Protein AF-A0A1S6EWT8-F1 (afdb_monomer_lite)

pLDDT: mean 70.75, std 19.46, range [29.0, 93.31]

Structure (mmCIF, N/CA/C/O backbone):
data_AF-A0A1S6EWT8-F1
#
_entry.id   AF-A0A1S6EWT8-F1
#
loop_
_atom_site.group_PDB
_atom_site.id
_atom_site.type_symbol
_atom_site.label_atom_id
_atom_site.label_alt_id
_atom_site.label_comp_id
_atom_site.label_asym_id
_atom_site.label_entity_id
_atom_site.label_seq_id
_atom_site.pdbx_PDB_ins_code
_atom_site.Cartn_x
_atom_site.Cartn_y
_atom_site.Cartn_z
_atom_site.occupancy
_atom_site.B_iso_or_equiv
_atom_site.auth_seq_id
_atom_site.auth_comp_id
_atom_site.auth_asym_id
_atom_site.auth_atom_id
_atom_site.pdbx_PDB_model_num
ATOM 1 N N . MET A 1 1 ? -28.129 -15.057 19.786 1.00 42.00 1 MET A N 1
ATOM 2 C CA . MET A 1 1 ? -27.812 -14.527 18.446 1.00 42.00 1 MET A CA 1
ATOM 3 C C . MET A 1 1 ? -26.318 -14.657 18.297 1.00 42.00 1 MET A C 1
ATOM 5 O O . MET A 1 1 ? -25.601 -13.896 18.933 1.00 42.00 1 MET A O 1
ATOM 9 N N . ASP A 1 2 ? -25.871 -15.679 17.576 1.00 37.47 2 ASP A N 1
ATOM 10 C CA . ASP A 1 2 ? -24.449 -15.896 17.345 1.00 37.47 2 ASP A CA 1
ATOM 11 C C . ASP A 1 2 ? -23.908 -14.760 16.485 1.00 37.47 2 ASP A C 1
ATOM 13 O O . ASP A 1 2 ? -24.390 -14.498 15.380 1.00 37.47 2 ASP A O 1
ATOM 17 N N . THR A 1 3 ? -22.934 -14.043 17.031 1.00 43.16 3 THR A N 1
ATOM 18 C CA . THR A 1 3 ? -22.171 -13.022 16.330 1.00 43.16 3 THR A CA 1
ATOM 19 C C . THR A 1 3 ? -21.382 -13.729 15.234 1.00 43.16 3 THR A C 1
ATOM 21 O O . THR A 1 3 ? -20.285 -14.237 15.461 1.00 43.16 3 THR A O 1
ATOM 24 N N . ILE A 1 4 ? -21.936 -13.791 14.023 1.00 46.78 4 ILE A N 1
ATOM 25 C CA . ILE A 1 4 ? -21.121 -14.018 12.835 1.00 46.78 4 ILE A CA 1
ATOM 26 C C . ILE A 1 4 ? -20.182 -12.814 12.789 1.00 46.78 4 ILE A C 1
ATOM 28 O O . ILE A 1 4 ? -20.593 -11.717 12.413 1.00 46.78 4 ILE A O 1
ATOM 32 N N . TYR A 1 5 ? -18.941 -12.995 13.243 1.00 45.56 5 TYR A N 1
ATOM 33 C CA . TYR A 1 5 ? -17.864 -12.039 13.026 1.00 45.56 5 TYR A CA 1
ATOM 34 C C . TYR A 1 5 ? -17.639 -11.963 11.517 1.00 45.56 5 TYR A C 1
ATOM 36 O O . TYR A 1 5 ? -16.834 -12.696 10.945 1.00 45.56 5 TYR A O 1
ATOM 44 N N . GLN A 1 6 ? -18.421 -11.120 10.845 1.00 60.47 6 GLN A N 1
ATOM 45 C CA . GLN A 1 6 ? -18.225 -10.822 9.439 1.00 60.47 6 GLN A CA 1
ATOM 46 C C . GLN A 1 6 ? -16.946 -10.004 9.337 1.00 60.47 6 GLN A C 1
ATOM 48 O O . GLN A 1 6 ? -16.929 -8.786 9.507 1.00 60.47 6 GLN A O 1
ATOM 53 N N . HIS A 1 7 ? -15.845 -10.714 9.129 1.00 77.75 7 HIS A N 1
ATOM 54 C CA . HIS A 1 7 ? -14.573 -10.126 8.773 1.00 77.75 7 HIS A CA 1
ATOM 55 C C . HIS A 1 7 ? -14.762 -9.297 7.498 1.00 77.75 7 HIS A C 1
ATOM 57 O O . HIS A 1 7 ? -15.131 -9.818 6.443 1.00 77.75 7 HIS A O 1
ATOM 63 N N . SER A 1 8 ? -14.538 -7.998 7.638 1.00 88.62 8 SER A N 1
ATOM 64 C CA . SER A 1 8 ? -14.695 -6.995 6.594 1.00 88.62 8 SER A CA 1
ATOM 65 C C . SER A 1 8 ? -13.506 -6.045 6.540 1.00 88.62 8 SER A C 1
ATOM 67 O O . SER A 1 8 ? -12.916 -5.707 7.576 1.00 88.62 8 SER A O 1
ATOM 69 N N . ASP A 1 9 ? -13.179 -5.609 5.328 1.00 90.50 9 ASP A N 1
ATOM 70 C CA . ASP A 1 9 ? -11.980 -4.827 5.038 1.00 90.50 9 ASP A CA 1
ATOM 71 C C . ASP A 1 9 ? -12.331 -3.403 4.623 1.00 90.50 9 ASP A C 1
ATOM 73 O O . ASP A 1 9 ? -13.211 -3.188 3.793 1.00 90.50 9 ASP A O 1
ATOM 77 N N . LEU A 1 10 ? -11.606 -2.424 5.157 1.00 92.94 10 LEU A N 1
ATOM 78 C CA . LEU A 1 10 ? -11.519 -1.095 4.565 1.00 92.94 10 LEU A CA 1
ATOM 79 C C . LEU A 1 10 ? -10.180 -0.972 3.837 1.00 92.94 10 LEU A C 1
ATOM 81 O O . LEU A 1 10 ? -9.124 -0.929 4.474 1.00 92.94 10 LEU A O 1
ATOM 85 N N . ASP A 1 11 ? -10.241 -0.882 2.514 1.00 92.50 11 ASP A N 1
ATOM 86 C CA . ASP A 1 11 ? -9.067 -0.751 1.657 1.00 92.50 11 ASP A CA 1
ATOM 87 C C . ASP A 1 11 ? -8.832 0.725 1.368 1.00 92.50 11 ASP A C 1
ATOM 89 O O . ASP A 1 11 ? -9.618 1.372 0.674 1.00 92.50 11 ASP A O 1
ATOM 93 N N . ILE A 1 12 ? -7.750 1.274 1.916 1.00 93.31 12 ILE A N 1
ATOM 94 C CA . ILE A 1 12 ? -7.345 2.662 1.695 1.00 93.31 12 ILE A CA 1
ATOM 95 C C . ILE A 1 12 ? -6.058 2.701 0.890 1.00 93.31 12 ILE A C 1
ATOM 97 O O . ILE A 1 12 ? -5.148 1.894 1.088 1.00 93.31 12 ILE A O 1
ATOM 101 N N . GLY A 1 13 ? -5.960 3.670 -0.007 1.00 91.62 13 GLY A N 1
ATOM 102 C CA . GLY A 1 13 ? -4.732 3.846 -0.752 1.00 91.62 13 GLY A CA 1
ATOM 103 C C . GLY A 1 13 ? -4.866 4.684 -1.998 1.00 91.62 13 GLY A C 1
ATOM 104 O O . GLY A 1 13 ? -5.826 5.439 -2.174 1.00 91.62 13 GLY A O 1
ATOM 105 N N . ASP A 1 14 ? -3.882 4.528 -2.868 1.00 87.06 14 ASP A N 1
ATOM 106 C CA . ASP A 1 14 ? -3.819 5.232 -4.135 1.00 87.06 14 ASP A CA 1
ATOM 107 C C . ASP A 1 14 ? -4.454 4.451 -5.307 1.00 87.06 14 ASP A C 1
ATOM 109 O O . ASP A 1 14 ? -5.413 3.699 -5.133 1.00 87.06 14 ASP A O 1
ATOM 113 N N . SER A 1 15 ? -3.953 4.661 -6.529 1.00 83.81 15 SER A N 1
ATOM 114 C CA . SER A 1 15 ? -4.367 3.956 -7.746 1.00 83.81 15 SER A CA 1
ATOM 115 C C . SER A 1 15 ? -4.227 2.434 -7.660 1.00 83.81 15 SER A C 1
ATOM 117 O O . SER A 1 15 ? -4.996 1.736 -8.316 1.00 83.81 15 SER A O 1
ATOM 119 N N . ILE A 1 16 ? -3.275 1.924 -6.873 1.00 81.75 16 ILE A N 1
ATOM 120 C CA . ILE A 1 16 ? -3.039 0.485 -6.697 1.00 81.75 16 ILE A CA 1
ATOM 121 C C . ILE A 1 16 ? -4.144 -0.133 -5.828 1.00 81.75 16 ILE A C 1
ATOM 123 O O . ILE A 1 16 ? -4.699 -1.177 -6.173 1.00 81.75 16 ILE A O 1
ATOM 127 N N . ALA A 1 17 ? -4.519 0.533 -4.730 1.00 85.69 17 ALA A N 1
ATOM 128 C CA . ALA A 1 17 ? -5.676 0.144 -3.925 1.00 85.69 17 ALA A CA 1
ATOM 129 C C . ALA A 1 17 ? -6.989 0.312 -4.697 1.00 85.69 17 ALA A C 1
ATOM 131 O O . ALA A 1 17 ? -7.846 -0.558 -4.622 1.00 85.69 17 ALA A O 1
ATOM 132 N N . GLN A 1 18 ? -7.134 1.395 -5.467 1.00 84.94 18 GLN A N 1
ATOM 133 C CA . GLN A 1 18 ? -8.334 1.644 -6.265 1.00 84.94 18 GLN A CA 1
ATOM 134 C C . GLN A 1 18 ? -8.526 0.617 -7.390 1.00 84.94 18 GLN A C 1
ATOM 136 O O . GLN A 1 18 ? -9.659 0.400 -7.794 1.00 84.94 18 GLN A O 1
ATOM 141 N N . GLY A 1 19 ? -7.452 0.033 -7.932 1.00 77.12 19 GLY A N 1
ATOM 142 C CA . GLY A 1 19 ? -7.528 -0.737 -9.180 1.00 77.12 19 GLY A CA 1
ATOM 143 C C . GLY A 1 19 ? -7.798 0.163 -10.391 1.00 77.12 19 GLY A C 1
ATOM 144 O O . GLY A 1 19 ? -8.660 -0.123 -11.210 1.00 77.12 19 GLY A O 1
ATOM 145 N N . SER A 1 20 ? -7.133 1.319 -10.464 1.00 68.56 20 SER A N 1
ATOM 146 C CA . SER A 1 20 ? -7.275 2.250 -11.597 1.00 68.56 20 SER A CA 1
ATOM 147 C C . SER A 1 20 ? -6.598 1.712 -12.865 1.00 68.56 20 SER A C 1
ATOM 149 O O . SER A 1 20 ? -5.646 0.956 -12.764 1.00 68.56 20 SER A O 1
ATOM 151 N N . GLY A 1 21 ? -7.017 2.119 -14.064 1.00 67.38 21 GLY A N 1
ATOM 152 C CA . GLY A 1 21 ? -6.391 1.669 -15.316 1.00 67.38 21 GLY A CA 1
ATOM 153 C C . GLY A 1 21 ? -7.028 0.399 -15.884 1.00 67.38 21 GLY A C 1
ATOM 154 O O . GLY A 1 21 ? -8.209 0.421 -16.220 1.00 67.38 21 GLY A O 1
ATOM 155 N N . THR A 1 22 ? -6.243 -0.668 -16.052 1.00 57.47 22 THR A N 1
ATOM 156 C CA . THR A 1 22 ? -6.659 -1.913 -16.732 1.00 57.47 22 THR A CA 1
ATOM 157 C C . THR A 1 22 ? -7.229 -2.978 -15.797 1.00 57.47 22 THR A C 1
ATOM 159 O O . THR A 1 22 ? -7.725 -3.991 -16.282 1.00 57.47 22 THR A O 1
ATOM 162 N N . ASP A 1 23 ? -7.200 -2.768 -14.476 1.00 65.75 23 ASP A N 1
ATOM 163 C CA . ASP A 1 23 ? -7.739 -3.746 -13.531 1.00 65.75 23 ASP A CA 1
ATOM 164 C C . ASP A 1 23 ? -9.257 -3.899 -13.697 1.00 65.75 23 ASP A C 1
ATOM 166 O O . ASP A 1 23 ? -10.023 -2.934 -13.628 1.00 65.75 23 ASP A O 1
ATOM 170 N N . GLN A 1 24 ? -9.700 -5.135 -13.907 1.00 68.25 24 GLN A N 1
ATOM 171 C CA . GLN A 1 24 ? -11.107 -5.473 -14.087 1.00 68.25 24 GLN A CA 1
ATOM 172 C C . GLN A 1 24 ? -11.642 -6.189 -12.853 1.00 68.25 24 GLN A C 1
ATOM 174 O O . GLN A 1 24 ? -10.965 -7.027 -12.258 1.00 68.25 24 GLN A O 1
ATOM 179 N N . ARG A 1 25 ? -12.892 -5.896 -12.483 1.00 73.44 25 ARG A N 1
ATOM 180 C CA . ARG A 1 25 ? -13.570 -6.610 -11.393 1.00 73.44 25 ARG A CA 1
ATOM 181 C C . ARG A 1 25 ? -13.575 -8.108 -11.674 1.00 73.44 25 ARG A C 1
ATOM 183 O O . ARG A 1 25 ? -13.934 -8.524 -12.773 1.00 73.44 25 ARG A O 1
ATOM 190 N N . ASP A 1 26 ? -13.194 -8.903 -10.680 1.00 71.19 26 ASP A N 1
ATOM 191 C CA . ASP A 1 26 ? -13.369 -10.351 -10.759 1.00 71.19 26 ASP A CA 1
ATOM 192 C C . ASP A 1 26 ? -14.834 -10.763 -10.543 1.00 71.19 26 ASP A C 1
ATOM 194 O O . ASP A 1 26 ? -15.714 -9.932 -10.307 1.00 71.19 26 ASP A O 1
ATOM 198 N N . ILE A 1 27 ? -15.100 -12.069 -10.621 1.00 71.38 27 ILE A N 1
ATOM 199 C CA . ILE A 1 27 ? -16.441 -12.639 -10.432 1.00 71.38 27 ILE A CA 1
ATOM 200 C C . ILE A 1 27 ? -17.024 -12.364 -9.034 1.00 71.38 27 ILE A C 1
ATOM 202 O O . ILE A 1 27 ? -18.241 -12.341 -8.874 1.00 71.38 27 ILE A O 1
ATOM 206 N N . GLY A 1 28 ? -16.172 -12.114 -8.033 1.00 70.12 28 GLY A N 1
ATOM 207 C CA . GLY A 1 28 ? -16.574 -11.695 -6.688 1.00 70.12 28 GLY A CA 1
ATOM 208 C C . GLY A 1 28 ? -16.774 -10.182 -6.556 1.00 70.12 28 GLY A C 1
ATOM 209 O O . GLY A 1 28 ? -17.117 -9.691 -5.484 1.00 70.12 28 GLY A O 1
ATOM 210 N N . GLY A 1 29 ? -16.571 -9.422 -7.636 1.00 75.38 29 GLY A N 1
ATOM 211 C CA . GLY A 1 29 ? -16.656 -7.967 -7.645 1.00 75.38 29 GLY A CA 1
ATOM 212 C C . GLY A 1 29 ? -15.440 -7.270 -7.033 1.00 75.38 29 GLY A C 1
ATOM 213 O O . GLY A 1 29 ? -15.491 -6.049 -6.853 1.00 75.38 29 GLY A O 1
ATOM 214 N N . HIS A 1 30 ? -14.359 -7.996 -6.731 1.00 75.50 30 HIS A N 1
ATOM 215 C CA . HIS A 1 30 ? -13.137 -7.432 -6.165 1.00 75.50 30 HIS A CA 1
ATOM 216 C C . HIS A 1 30 ? -12.251 -6.843 -7.264 1.00 75.50 30 HIS A C 1
ATOM 218 O O . HIS A 1 30 ? -12.087 -7.403 -8.348 1.00 75.50 30 HIS A O 1
ATOM 224 N N . PHE A 1 31 ? -11.675 -5.685 -6.964 1.00 74.25 31 PHE A N 1
ATOM 225 C CA . PHE A 1 31 ? -10.746 -4.951 -7.815 1.00 74.25 31 PHE A CA 1
ATOM 226 C C . PHE A 1 31 ? -9.848 -4.097 -6.919 1.00 74.25 31 PHE A C 1
ATOM 228 O O . PHE A 1 31 ? -10.229 -3.734 -5.801 1.00 74.25 31 PHE A O 1
ATOM 235 N N . GLY A 1 32 ? -8.652 -3.803 -7.401 1.00 78.31 32 GLY A N 1
ATOM 236 C CA . GLY A 1 32 ? -7.563 -3.250 -6.624 1.00 78.31 32 GLY A CA 1
ATOM 237 C C . GLY A 1 32 ? -6.753 -4.328 -5.915 1.00 78.31 32 GLY A C 1
ATOM 238 O O . GLY A 1 32 ? -7.256 -5.366 -5.476 1.00 78.31 32 GLY A O 1
ATOM 239 N N . VAL A 1 33 ? -5.462 -4.056 -5.764 1.00 78.62 33 VAL A N 1
ATOM 240 C CA . VAL A 1 33 ? -4.500 -5.011 -5.206 1.00 78.62 33 VAL A CA 1
ATOM 241 C C . VAL A 1 33 ? -4.869 -5.436 -3.782 1.00 78.62 33 VAL A C 1
ATOM 243 O O . VAL A 1 33 ? -4.813 -6.621 -3.456 1.00 78.62 33 VAL A O 1
ATOM 246 N N . LEU A 1 34 ? -5.300 -4.494 -2.938 1.00 83.06 34 LEU A N 1
ATOM 247 C CA . LEU A 1 34 ? -5.648 -4.785 -1.544 1.00 83.06 34 LEU A CA 1
ATOM 248 C C . LEU A 1 34 ? -6.844 -5.737 -1.423 1.00 83.06 34 LEU A C 1
ATOM 250 O O . LEU A 1 34 ? -6.794 -6.672 -0.619 1.00 83.06 34 LEU A O 1
ATOM 254 N N . ALA A 1 35 ? -7.877 -5.555 -2.246 1.00 80.75 35 ALA A N 1
ATOM 255 C CA . ALA A 1 35 ? -9.046 -6.430 -2.261 1.00 80.75 35 ALA A CA 1
ATOM 256 C C . ALA A 1 35 ? -8.675 -7.855 -2.716 1.00 80.75 35 ALA A C 1
ATOM 258 O O . ALA A 1 35 ? -9.199 -8.844 -2.193 1.00 80.75 35 ALA A O 1
ATOM 259 N N . ARG A 1 36 ? -7.710 -7.970 -3.641 1.00 76.31 36 ARG A N 1
ATOM 260 C CA . ARG A 1 36 ? -7.212 -9.251 -4.168 1.00 76.31 36 ARG A CA 1
ATOM 261 C C . ARG A 1 36 ? -6.322 -10.017 -3.194 1.00 76.31 36 ARG A C 1
ATOM 263 O O . ARG A 1 36 ? -6.356 -11.246 -3.206 1.00 76.31 36 ARG A O 1
ATOM 270 N N . LEU A 1 37 ? -5.598 -9.337 -2.300 1.00 71.75 37 LEU A N 1
ATOM 271 C CA . LEU A 1 37 ? -4.791 -10.000 -1.260 1.00 71.75 37 LEU A CA 1
ATOM 272 C C . LEU A 1 37 ? -5.626 -10.941 -0.380 1.00 71.75 37 LEU A C 1
ATOM 274 O O . LEU A 1 37 ? -5.124 -11.944 0.113 1.00 71.75 37 LEU A O 1
ATOM 278 N N . THR A 1 38 ? -6.914 -10.648 -0.216 1.00 67.19 38 THR A N 1
ATOM 279 C CA . THR A 1 38 ? -7.850 -11.458 0.569 1.00 67.19 38 THR A CA 1
ATOM 280 C C . THR A 1 38 ? -8.671 -12.454 -0.249 1.00 67.19 38 THR A C 1
ATOM 282 O O . THR A 1 38 ? -9.483 -13.175 0.330 1.00 67.19 38 THR A O 1
ATOM 285 N N . ARG A 1 39 ? -8.457 -12.530 -1.571 1.00 64.81 39 ARG A N 1
ATOM 286 C CA . ARG A 1 39 ? -9.106 -13.476 -2.503 1.00 64.81 39 ARG A CA 1
ATOM 287 C C . ARG A 1 39 ? -10.632 -13.560 -2.367 1.00 64.81 39 ARG A C 1
ATOM 289 O O . ARG A 1 39 ? -11.203 -14.645 -2.407 1.00 64.81 39 ARG A O 1
ATOM 296 N N . GLY A 1 40 ? -11.280 -12.437 -2.080 1.00 63.50 40 GLY A N 1
ATOM 297 C CA . GLY A 1 40 ? -12.727 -12.393 -1.869 1.00 63.50 40 GLY A CA 1
ATOM 298 C C . GLY A 1 40 ? -13.274 -13.226 -0.710 1.00 63.50 40 GLY A C 1
ATOM 299 O O . GLY A 1 40 ? -14.478 -13.431 -0.607 1.00 63.50 40 GLY A O 1
ATOM 300 N N . ARG A 1 41 ? -12.415 -13.671 0.215 1.00 70.81 41 ARG A N 1
ATOM 301 C CA . ARG A 1 41 ? -12.846 -14.376 1.434 1.00 70.81 41 ARG A CA 1
ATOM 302 C C . ARG A 1 41 ? -13.602 -13.471 2.408 1.00 70.81 41 ARG A C 1
ATOM 304 O O . ARG A 1 41 ? -14.205 -13.964 3.355 1.00 70.81 41 ARG A O 1
ATOM 311 N N . PHE A 1 42 ? -13.533 -12.160 2.192 1.00 78.06 42 PHE A N 1
ATOM 312 C CA . PHE A 1 42 ? -14.067 -11.132 3.070 1.00 78.06 42 PHE A CA 1
ATOM 313 C C . PHE A 1 42 ? -14.744 -10.046 2.237 1.00 78.06 42 PHE A C 1
ATOM 315 O O . PHE A 1 42 ? -14.228 -9.651 1.187 1.00 78.06 42 PHE A O 1
ATOM 322 N N . GLY A 1 43 ? -15.892 -9.558 2.712 1.00 82.44 43 GLY A N 1
ATOM 323 C CA . GLY A 1 43 ? -16.521 -8.364 2.149 1.00 82.44 43 GLY A CA 1
ATOM 324 C C . GLY A 1 43 ? -15.650 -7.140 2.428 1.00 82.44 43 GLY A C 1
ATOM 325 O O . GLY A 1 43 ? -14.998 -7.067 3.466 1.00 82.44 43 GLY A O 1
ATOM 326 N N . GLY A 1 44 ? -15.608 -6.169 1.520 1.00 88.00 44 GLY A N 1
ATOM 327 C CA . GLY A 1 44 ? -14.731 -5.017 1.700 1.00 88.00 44 GLY A CA 1
ATOM 328 C C . GLY A 1 44 ? -15.237 -3.755 1.029 1.00 88.00 44 GLY A C 1
ATOM 329 O O . GLY A 1 44 ? -15.988 -3.799 0.055 1.00 88.00 44 GLY A O 1
ATOM 330 N N . ILE A 1 45 ? -14.806 -2.623 1.570 1.00 91.06 45 ILE A N 1
ATOM 331 C CA . ILE A 1 45 ? -15.045 -1.293 1.034 1.00 91.06 45 ILE A CA 1
ATOM 332 C C . ILE A 1 45 ? -13.733 -0.808 0.429 1.00 91.06 45 ILE A C 1
ATOM 334 O O . ILE A 1 45 ? -12.772 -0.537 1.150 1.00 91.06 45 ILE A O 1
ATOM 338 N N . ASN A 1 46 ? -13.707 -0.663 -0.894 1.00 90.31 46 ASN A N 1
ATOM 339 C CA . ASN A 1 46 ? -12.587 -0.034 -1.580 1.00 90.31 46 ASN A CA 1
ATOM 340 C C . ASN A 1 46 ? -12.744 1.492 -1.542 1.00 90.31 46 ASN A C 1
ATOM 342 O O . ASN A 1 46 ? -13.593 2.060 -2.229 1.00 90.31 46 ASN A O 1
ATOM 346 N N . ALA A 1 47 ? -11.926 2.143 -0.719 1.00 91.88 47 ALA A N 1
ATOM 347 C CA . ALA A 1 47 ? -11.825 3.593 -0.586 1.00 91.88 47 ALA A CA 1
ATOM 348 C C . ALA A 1 47 ? -10.506 4.137 -1.175 1.00 91.88 47 ALA A C 1
ATOM 350 O O . ALA A 1 47 ? -10.070 5.239 -0.825 1.00 91.88 47 ALA A O 1
ATOM 351 N N . GLY A 1 48 ? -9.859 3.369 -2.058 1.00 89.31 48 GLY A N 1
ATOM 352 C CA . GLY A 1 48 ? -8.682 3.794 -2.803 1.00 89.31 48 GLY A CA 1
ATOM 353 C C . GLY A 1 48 ? -9.000 4.917 -3.790 1.00 89.31 48 GLY A C 1
ATOM 354 O O . GLY A 1 48 ? -10.073 4.963 -4.397 1.00 89.31 48 GLY A O 1
ATOM 355 N N . ARG A 1 49 ? -8.051 5.835 -3.983 1.00 87.75 49 ARG A N 1
ATOM 356 C CA . ARG A 1 49 ? -8.201 6.962 -4.910 1.00 87.75 49 ARG A CA 1
ATOM 357 C C . ARG A 1 49 ? -6.909 7.225 -5.672 1.00 87.75 49 ARG A C 1
ATOM 359 O O . ARG A 1 49 ? -5.891 7.574 -5.078 1.00 87.75 49 ARG A O 1
ATOM 366 N N . SER A 1 50 ? -6.983 7.156 -6.999 1.00 84.56 50 SER A N 1
ATOM 367 C CA . SER A 1 50 ? -5.870 7.436 -7.910 1.00 84.56 50 SER A CA 1
ATOM 368 C C . SER A 1 50 ? -5.119 8.712 -7.565 1.00 84.56 50 SER A C 1
ATOM 370 O O . SER A 1 50 ? -5.723 9.730 -7.228 1.00 84.56 50 SER A O 1
ATOM 372 N N . SER A 1 51 ? -3.794 8.634 -7.688 1.00 84.06 51 SER A N 1
ATOM 373 C CA . SER A 1 51 ? -2.857 9.746 -7.487 1.00 84.06 51 SER A CA 1
ATOM 374 C C . SER A 1 51 ? -2.828 10.342 -6.076 1.00 84.06 51 SER A C 1
ATOM 376 O O . SER A 1 51 ? -2.172 11.358 -5.869 1.00 84.06 51 SER A O 1
ATOM 378 N N . THR A 1 52 ? -3.507 9.731 -5.099 1.00 88.19 52 THR A N 1
ATOM 379 C CA . THR A 1 52 ? -3.517 10.238 -3.721 1.00 88.19 52 THR A CA 1
ATOM 380 C C . THR A 1 52 ? -2.153 10.029 -3.063 1.00 88.19 52 THR A C 1
ATOM 382 O O . THR A 1 52 ? -1.609 8.925 -3.091 1.00 88.19 52 THR A O 1
ATOM 385 N N . LEU A 1 53 ? -1.625 11.096 -2.463 1.00 91.81 53 LEU A N 1
ATOM 386 C CA . LEU A 1 53 ? -0.465 11.073 -1.564 1.00 91.81 53 LEU A CA 1
ATOM 387 C C . LEU A 1 53 ? -0.899 10.742 -0.129 1.00 91.81 53 LEU A C 1
ATOM 389 O O . LEU A 1 53 ? -2.021 11.076 0.267 1.00 91.81 53 LEU A O 1
ATOM 393 N N . ALA A 1 54 ? -0.004 10.191 0.691 1.00 91.50 54 ALA A N 1
ATOM 394 C CA . ALA A 1 54 ? -0.276 9.964 2.112 1.00 91.50 54 ALA A CA 1
ATOM 395 C C . ALA A 1 54 ? -0.662 11.276 2.831 1.00 91.50 54 ALA A C 1
ATOM 397 O O . ALA A 1 54 ? -1.652 11.322 3.564 1.00 91.50 54 ALA A O 1
ATOM 398 N N . THR A 1 55 ? 0.044 12.371 2.527 1.00 89.44 55 THR A N 1
ATOM 399 C CA . THR A 1 55 ? -0.247 13.728 3.039 1.00 89.44 55 THR A CA 1
ATOM 400 C C . THR A 1 55 ? -1.630 14.247 2.628 1.00 89.44 55 THR A C 1
ATOM 402 O O . THR A 1 55 ? -2.330 14.907 3.396 1.00 89.44 55 THR A O 1
ATOM 405 N N . GLN A 1 56 ? -2.063 13.952 1.401 1.00 89.50 56 GLN A N 1
ATOM 406 C CA . GLN A 1 56 ? -3.375 14.369 0.904 1.00 89.50 56 GLN A CA 1
ATOM 407 C C . GLN A 1 56 ? -4.499 13.565 1.556 1.00 89.50 56 GLN A C 1
ATOM 409 O O . GLN A 1 56 ? -5.578 14.103 1.818 1.00 89.50 56 GLN A O 1
ATOM 414 N N . PHE A 1 57 ? -4.260 12.282 1.837 1.00 89.44 57 PHE A N 1
ATOM 415 C CA . PHE A 1 57 ? -5.213 11.459 2.567 1.00 89.44 57 PHE A CA 1
ATOM 416 C C . PHE A 1 57 ? -5.423 11.983 3.992 1.00 89.44 57 PHE A C 1
ATOM 418 O O . PHE A 1 57 ? -6.573 12.155 4.409 1.00 89.44 57 PHE A O 1
ATOM 425 N N . THR A 1 58 ? -4.338 12.301 4.709 1.00 81.88 58 THR A N 1
ATOM 426 C CA . THR A 1 58 ? -4.409 12.823 6.083 1.00 81.88 58 THR A CA 1
ATOM 427 C C . THR A 1 58 ? -5.076 14.201 6.158 1.00 81.88 58 THR A C 1
ATOM 429 O O . THR A 1 58 ? -5.791 14.462 7.129 1.00 81.88 58 THR A O 1
ATOM 432 N N . ALA A 1 59 ? -4.922 15.047 5.131 1.00 77.75 59 ALA A N 1
ATOM 433 C CA . ALA A 1 59 ? -5.479 16.403 5.097 1.00 77.75 59 ALA A CA 1
ATOM 434 C C . ALA A 1 59 ? -6.915 16.513 4.536 1.00 77.75 59 ALA A C 1
ATOM 436 O O . ALA A 1 59 ? -7.751 17.180 5.142 1.00 77.75 59 ALA A O 1
ATOM 437 N N . ALA A 1 60 ? -7.221 15.895 3.386 1.00 66.81 60 ALA A N 1
ATOM 438 C CA . ALA A 1 60 ? -8.417 16.227 2.592 1.00 66.81 60 ALA A CA 1
ATOM 439 C C . ALA A 1 60 ? -9.479 15.114 2.516 1.00 66.81 60 ALA A C 1
ATOM 441 O O . ALA A 1 60 ? -10.675 15.400 2.502 1.00 66.81 60 ALA A O 1
ATOM 442 N N . ASN A 1 61 ? -9.076 13.840 2.479 1.00 62.88 61 ASN A N 1
ATOM 443 C CA . ASN A 1 61 ? -10.010 12.715 2.281 1.00 62.88 61 ASN A CA 1
ATOM 444 C C . ASN A 1 61 ? -10.471 12.058 3.599 1.00 62.88 61 ASN A C 1
ATOM 446 O O . ASN A 1 61 ? -11.321 11.166 3.599 1.00 62.88 61 ASN A O 1
ATOM 450 N N . ARG A 1 62 ? -9.946 12.537 4.732 1.00 69.50 62 ARG A N 1
ATOM 451 C CA . ARG A 1 62 ? -10.091 11.948 6.066 1.00 69.50 62 ARG A CA 1
ATOM 452 C C . ARG A 1 62 ? -11.540 11.697 6.529 1.00 69.50 62 ARG A C 1
ATOM 454 O O . ARG A 1 62 ? -11.810 10.582 6.971 1.00 69.50 62 ARG A O 1
ATOM 461 N N . PRO A 1 63 ? -12.492 12.653 6.466 1.00 75.75 63 PRO A N 1
ATOM 462 C CA . PRO A 1 63 ? -13.775 12.483 7.158 1.00 75.75 63 PRO A CA 1
ATOM 463 C C . PRO A 1 63 ? -14.645 11.367 6.570 1.00 75.75 63 PRO A C 1
ATOM 465 O O . PRO A 1 63 ? -15.268 10.614 7.312 1.00 75.75 63 PRO A O 1
ATOM 468 N N . ARG A 1 64 ? -14.661 11.233 5.237 1.00 79.31 64 ARG A N 1
ATOM 469 C CA . ARG A 1 64 ? -15.485 10.229 4.547 1.00 79.31 64 ARG A CA 1
ATOM 470 C C . ARG A 1 64 ? -14.933 8.822 4.747 1.00 79.31 64 ARG A C 1
ATOM 472 O O . ARG A 1 64 ? -15.695 7.917 5.058 1.00 79.31 64 ARG A O 1
ATOM 479 N N . THR A 1 65 ? -13.618 8.645 4.634 1.00 82.38 65 THR A N 1
ATOM 480 C CA . THR A 1 65 ? -12.995 7.327 4.806 1.00 82.38 65 THR A CA 1
ATOM 481 C C . THR A 1 65 ? -13.046 6.849 6.257 1.00 82.38 65 THR A C 1
ATOM 483 O O . THR A 1 65 ? -13.291 5.672 6.496 1.00 82.38 65 THR A O 1
ATOM 486 N N . ILE A 1 66 ? -12.910 7.751 7.237 1.00 84.06 66 ILE A N 1
ATOM 487 C CA . ILE A 1 66 ? -13.109 7.397 8.652 1.00 84.06 66 ILE A CA 1
ATOM 488 C C . ILE A 1 66 ? -14.562 6.997 8.923 1.00 84.06 66 ILE A C 1
ATOM 490 O O . ILE A 1 66 ? -14.795 6.029 9.639 1.00 84.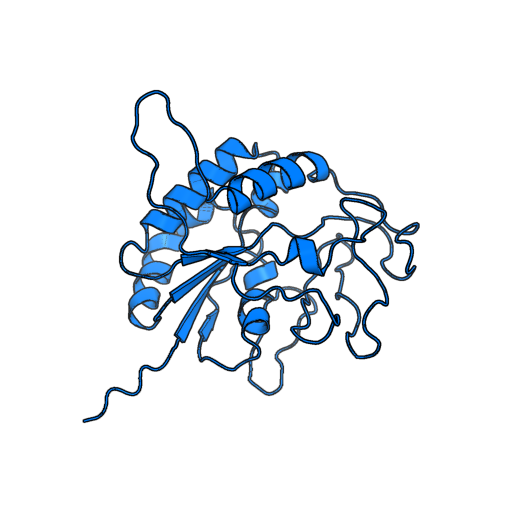06 66 ILE A O 1
ATOM 494 N N . ALA A 1 67 ? -15.544 7.678 8.322 1.00 87.38 67 ALA A N 1
ATOM 495 C CA . ALA A 1 67 ? -16.948 7.304 8.485 1.00 87.38 67 ALA A CA 1
ATOM 496 C C . ALA A 1 67 ? -17.255 5.890 7.955 1.00 87.38 67 ALA A C 1
ATOM 498 O O . ALA A 1 67 ? -18.155 5.235 8.469 1.00 87.38 67 ALA A O 1
ATOM 499 N N . LEU A 1 68 ? -16.503 5.395 6.966 1.00 90.75 68 LEU A N 1
ATOM 500 C CA . LEU A 1 68 ? -16.646 4.028 6.451 1.00 90.75 68 LEU A CA 1
ATOM 501 C C . LEU A 1 68 ? -16.030 2.973 7.379 1.00 90.75 68 LEU A C 1
ATOM 503 O O . LEU A 1 68 ? -16.441 1.816 7.336 1.00 90.75 68 LEU A O 1
ATOM 507 N N . ALA A 1 69 ? -15.091 3.359 8.247 1.00 90.56 69 ALA A N 1
ATOM 508 C CA . ALA A 1 69 ? -14.398 2.434 9.141 1.00 90.56 69 ALA A CA 1
ATOM 509 C C . ALA A 1 69 ? -15.336 1.731 10.134 1.00 90.56 69 ALA A C 1
ATOM 511 O O . ALA A 1 69 ? -15.025 0.634 10.577 1.00 90.56 69 ALA A O 1
ATOM 512 N N . GLN A 1 70 ? -16.502 2.314 10.436 1.00 90.56 70 GLN A N 1
ATOM 513 C CA . GLN A 1 70 ? -17.517 1.679 11.287 1.00 90.56 70 GLN A CA 1
ATOM 514 C C . GLN A 1 70 ? -18.100 0.385 10.688 1.00 90.56 70 GLN A C 1
ATOM 516 O O . GLN A 1 70 ? -18.669 -0.421 11.416 1.00 90.56 70 GLN A O 1
ATOM 521 N N . TYR A 1 71 ? -17.971 0.193 9.371 1.00 91.19 71 TYR A N 1
ATOM 522 C CA . TYR A 1 71 ? -18.446 -0.994 8.654 1.00 91.19 71 TYR A CA 1
ATOM 523 C C . TYR A 1 71 ? -17.336 -2.020 8.401 1.00 91.19 71 TYR A C 1
ATOM 525 O O . TYR A 1 71 ? -17.577 -3.020 7.729 1.00 91.19 71 TYR A O 1
ATOM 533 N N . ALA A 1 72 ? -16.124 -1.762 8.898 1.00 91.50 72 ALA A N 1
ATOM 534 C CA . ALA A 1 72 ? -14.959 -2.601 8.682 1.00 91.50 72 ALA A CA 1
ATOM 535 C C . ALA A 1 72 ? -14.438 -3.180 10.000 1.00 91.50 72 ALA A C 1
ATOM 537 O O . ALA A 1 72 ? -14.455 -2.534 11.045 1.00 91.50 72 ALA A O 1
ATOM 538 N N . SER A 1 73 ? -13.917 -4.400 9.928 1.00 91.31 73 SER A N 1
ATOM 539 C CA . SER A 1 73 ? -13.242 -5.071 11.044 1.00 91.31 73 SER A CA 1
ATOM 540 C C . SER A 1 73 ? -11.728 -4.850 11.053 1.00 91.31 73 SER A C 1
ATOM 542 O O . SER A 1 73 ? -11.083 -5.080 12.071 1.00 91.31 73 SER A O 1
ATOM 544 N N . ARG A 1 74 ? -11.151 -4.412 9.925 1.00 88.94 74 ARG A N 1
ATOM 545 C CA . ARG A 1 74 ? -9.727 -4.087 9.767 1.00 88.94 74 ARG A CA 1
ATOM 546 C C . ARG A 1 74 ? -9.495 -3.119 8.610 1.00 88.94 74 ARG A C 1
ATOM 548 O O . ARG A 1 74 ? -10.335 -2.979 7.724 1.00 88.94 74 ARG A O 1
ATOM 555 N N . VAL A 1 75 ? -8.324 -2.493 8.604 1.00 91.31 75 VAL A N 1
ATOM 556 C CA . VAL A 1 75 ? -7.871 -1.571 7.558 1.00 91.31 75 VAL A CA 1
ATOM 557 C C . VAL A 1 75 ? -6.664 -2.163 6.842 1.00 91.31 75 VAL A C 1
ATOM 559 O O . VAL A 1 75 ? -5.697 -2.570 7.487 1.00 91.31 75 VAL A O 1
ATOM 562 N N . LYS A 1 76 ? -6.695 -2.178 5.510 1.00 91.06 76 LYS A N 1
ATOM 563 C CA . LYS A 1 76 ? -5.527 -2.459 4.669 1.00 91.06 76 LYS A CA 1
ATOM 564 C C . LYS A 1 76 ? -5.135 -1.165 3.962 1.00 91.06 76 LYS A C 1
ATOM 566 O O . LYS A 1 76 ? -5.987 -0.472 3.415 1.00 91.06 76 LYS A O 1
ATOM 571 N N . SER A 1 77 ? -3.853 -0.829 4.003 1.00 92.19 77 SER A N 1
ATOM 572 C CA . SER A 1 77 ? -3.328 0.453 3.543 1.00 92.19 77 SER A CA 1
ATOM 573 C C . SER A 1 77 ? -2.260 0.268 2.478 1.00 92.19 77 SER A C 1
ATOM 575 O O . SER A 1 77 ? -1.316 -0.504 2.654 1.00 92.19 77 SER A O 1
ATOM 577 N N . ASN A 1 78 ? -2.379 1.020 1.389 1.00 90.56 78 ASN A N 1
ATOM 578 C CA . ASN A 1 78 ? -1.370 1.140 0.347 1.00 90.56 78 ASN A CA 1
ATOM 579 C C . ASN A 1 78 ? -1.152 2.624 0.013 1.00 90.56 78 ASN A C 1
ATOM 581 O O . ASN A 1 78 ? -1.949 3.252 -0.668 1.00 90.56 78 ASN A O 1
ATOM 585 N N . PHE A 1 79 ? -0.042 3.174 0.485 1.00 90.88 79 PHE A N 1
ATOM 586 C CA . PHE A 1 79 ? 0.401 4.531 0.184 1.00 90.88 79 PHE A CA 1
ATOM 587 C C . PHE A 1 79 ? 1.925 4.529 0.074 1.00 90.88 79 PHE A C 1
ATOM 589 O O . PHE A 1 79 ? 2.583 3.591 0.531 1.00 90.88 79 PHE A O 1
ATOM 596 N N . GLY A 1 80 ? 2.481 5.585 -0.516 1.00 88.44 80 GLY A N 1
ATOM 597 C CA . GLY A 1 80 ? 3.920 5.797 -0.613 1.00 88.44 80 GLY A CA 1
ATOM 598 C C . GLY A 1 80 ? 4.444 5.872 -2.041 1.00 88.44 80 GLY A C 1
ATOM 599 O O . GLY A 1 80 ? 5.414 6.587 -2.266 1.00 88.44 80 GLY A O 1
ATOM 600 N N . VAL A 1 81 ? 3.804 5.228 -3.028 1.00 85.12 81 VAL A N 1
ATOM 601 C CA . VAL A 1 81 ? 4.320 5.264 -4.412 1.00 85.12 81 VAL A CA 1
ATOM 602 C C . VAL A 1 81 ? 4.222 6.658 -5.013 1.00 85.12 81 VAL A C 1
ATOM 604 O O . VAL A 1 81 ? 5.205 7.164 -5.548 1.00 85.12 81 VAL A O 1
ATOM 607 N N . ASN A 1 82 ? 3.075 7.325 -4.869 1.00 86.69 82 ASN A N 1
ATOM 608 C CA . ASN A 1 82 ? 2.910 8.683 -5.379 1.00 86.69 82 ASN A CA 1
ATOM 609 C C . ASN A 1 82 ? 3.726 9.691 -4.557 1.00 86.69 82 ASN A C 1
ATOM 611 O O . ASN A 1 82 ? 4.231 10.656 -5.126 1.00 86.69 82 ASN A O 1
ATOM 615 N N . ASP A 1 83 ? 3.899 9.456 -3.251 1.00 90.69 83 ASP A N 1
ATOM 616 C CA . ASP A 1 83 ? 4.759 10.267 -2.383 1.00 90.69 83 ASP A CA 1
ATOM 617 C C . ASP A 1 83 ? 6.214 10.218 -2.866 1.00 90.69 83 ASP A C 1
ATOM 619 O O . ASP A 1 83 ? 6.817 11.260 -3.121 1.00 90.69 83 ASP A O 1
ATOM 623 N N . CYS A 1 84 ? 6.752 9.017 -3.096 1.00 84.94 84 CYS A N 1
ATOM 624 C CA . CYS A 1 84 ? 8.119 8.834 -3.585 1.00 84.94 84 CYS A CA 1
ATOM 625 C C . CYS A 1 84 ? 8.295 9.354 -5.021 1.00 84.94 84 CYS A C 1
ATOM 627 O O . CYS A 1 84 ? 9.327 9.943 -5.332 1.00 84.94 84 CYS A O 1
ATOM 629 N N . LEU A 1 85 ? 7.289 9.194 -5.891 1.00 83.25 85 LEU A N 1
ATOM 630 C CA . LEU A 1 85 ? 7.278 9.795 -7.235 1.00 83.25 85 LEU A CA 1
ATOM 631 C C . LEU A 1 85 ? 7.229 11.330 -7.198 1.00 83.25 85 LEU A C 1
ATOM 633 O O . LEU A 1 85 ? 7.713 11.975 -8.122 1.00 83.25 85 LEU A O 1
ATOM 637 N N . SER A 1 86 ? 6.681 11.909 -6.128 1.00 85.88 86 SER A N 1
ATOM 638 C CA . SER A 1 86 ? 6.701 13.355 -5.861 1.00 85.88 86 SER A CA 1
ATOM 639 C C . SER A 1 86 ? 7.957 13.790 -5.095 1.00 85.88 86 SER A C 1
ATOM 641 O O . SER A 1 86 ? 7.984 14.879 -4.523 1.00 85.88 86 SER A O 1
ATOM 643 N N . SER A 1 87 ? 8.989 12.941 -5.053 1.00 86.62 87 SER A N 1
ATOM 644 C CA . SER A 1 87 ? 10.270 13.185 -4.381 1.00 86.62 87 SER A CA 1
ATOM 645 C C . SER A 1 87 ? 10.189 13.323 -2.854 1.00 86.62 87 SER A C 1
ATOM 647 O O . SER A 1 87 ? 11.097 13.885 -2.238 1.00 86.62 87 SER A O 1
ATOM 649 N N . ALA A 1 88 ? 9.139 12.802 -2.207 1.00 89.06 88 ALA A N 1
ATOM 650 C CA . ALA A 1 88 ? 9.096 12.736 -0.749 1.00 89.06 88 ALA A CA 1
ATOM 651 C C . ALA A 1 88 ? 10.142 11.743 -0.219 1.00 89.06 88 ALA A C 1
ATOM 653 O O . ALA A 1 88 ? 10.304 10.638 -0.737 1.00 89.06 88 ALA A O 1
ATOM 654 N N . ALA A 1 89 ? 10.828 12.112 0.865 1.00 90.31 89 ALA A N 1
ATOM 655 C CA . ALA A 1 89 ? 11.757 11.210 1.533 1.00 90.31 89 ALA A CA 1
ATOM 656 C C . ALA A 1 89 ? 11.020 10.019 2.175 1.00 90.31 89 ALA A C 1
ATOM 658 O O . ALA A 1 89 ? 9.891 10.152 2.662 1.00 90.31 89 ALA A O 1
ATOM 659 N N . ALA A 1 90 ? 11.691 8.867 2.264 1.00 88.31 90 ALA A N 1
ATOM 660 C CA . ALA A 1 90 ? 11.135 7.663 2.888 1.00 88.31 90 ALA A CA 1
ATOM 661 C C . ALA A 1 90 ? 10.700 7.908 4.346 1.00 88.31 90 ALA A C 1
ATOM 663 O O . ALA A 1 90 ? 9.615 7.495 4.743 1.00 88.31 90 ALA A O 1
ATOM 664 N N . ALA A 1 91 ? 11.501 8.641 5.127 1.00 88.19 91 ALA A N 1
ATOM 665 C CA . ALA A 1 91 ? 11.184 8.972 6.518 1.00 88.19 91 ALA A CA 1
ATOM 666 C C . ALA A 1 91 ? 9.952 9.888 6.651 1.00 88.19 91 ALA A C 1
ATOM 668 O O . ALA A 1 91 ? 9.109 9.685 7.529 1.00 88.19 91 ALA A O 1
ATOM 669 N N . SER A 1 92 ? 9.813 10.875 5.759 1.00 89.00 92 SER A N 1
ATOM 670 C CA . SER A 1 92 ? 8.635 11.748 5.709 1.00 89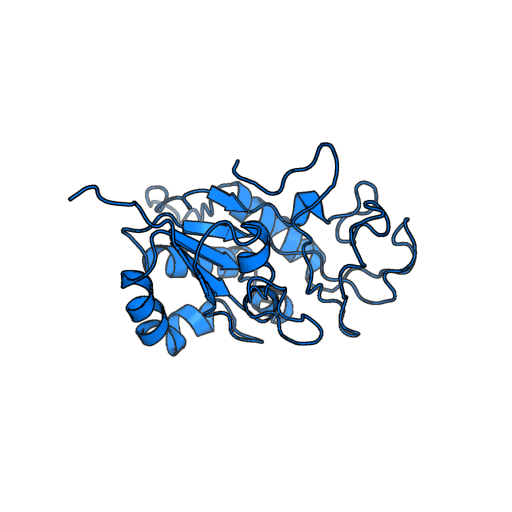.00 92 SER A CA 1
ATOM 671 C C . SER A 1 92 ? 7.385 10.950 5.344 1.00 89.00 92 SER A C 1
ATOM 673 O O . SER A 1 92 ? 6.364 11.065 6.016 1.00 89.00 92 SER A O 1
ATOM 675 N N . THR A 1 93 ? 7.493 10.070 4.347 1.00 90.50 93 THR A N 1
ATOM 676 C CA . THR A 1 93 ? 6.403 9.174 3.943 1.00 90.50 93 THR A CA 1
ATOM 677 C C . THR A 1 93 ? 6.002 8.246 5.091 1.00 90.50 93 THR A C 1
ATOM 679 O O . THR A 1 93 ? 4.827 8.168 5.430 1.00 90.50 93 THR A O 1
ATOM 682 N N . ALA A 1 94 ? 6.964 7.616 5.773 1.00 89.62 94 ALA A N 1
ATOM 683 C CA . ALA A 1 94 ? 6.701 6.770 6.937 1.00 89.62 94 ALA A CA 1
ATOM 684 C C . ALA A 1 94 ? 6.004 7.536 8.076 1.00 89.62 94 ALA A C 1
ATOM 686 O O . ALA A 1 94 ? 5.087 7.008 8.702 1.00 89.62 94 ALA A O 1
ATOM 687 N N . THR A 1 95 ? 6.378 8.800 8.304 1.00 89.00 95 THR A N 1
ATOM 688 C CA . THR A 1 95 ? 5.712 9.668 9.290 1.00 89.00 95 THR A CA 1
ATOM 689 C C . THR A 1 95 ? 4.235 9.873 8.949 1.00 89.00 95 THR A C 1
ATOM 691 O O . THR A 1 95 ? 3.381 9.808 9.835 1.00 89.00 95 THR A O 1
ATOM 694 N N . GLU A 1 96 ? 3.903 10.074 7.674 1.00 89.94 96 GLU A N 1
ATOM 695 C CA . GLU A 1 96 ? 2.507 10.172 7.240 1.00 89.94 96 GLU A CA 1
ATOM 696 C C . GLU A 1 96 ? 1.765 8.844 7.365 1.00 89.94 96 GLU A C 1
ATOM 698 O O . GLU A 1 96 ? 0.630 8.835 7.831 1.00 89.94 96 GLU A O 1
ATOM 703 N N . LEU A 1 97 ? 2.398 7.711 7.051 1.00 90.88 97 LEU A N 1
ATOM 704 C CA . LEU A 1 97 ? 1.782 6.395 7.255 1.00 90.88 97 LEU A CA 1
ATOM 705 C C . LEU A 1 97 ? 1.416 6.157 8.731 1.00 90.88 97 LEU A C 1
ATOM 707 O O . LEU A 1 97 ? 0.335 5.644 9.018 1.00 90.88 97 LEU A O 1
ATOM 711 N N . ILE A 1 98 ? 2.251 6.606 9.676 1.00 88.19 98 ILE A N 1
ATOM 712 C CA . ILE A 1 98 ? 1.921 6.589 11.114 1.00 88.19 98 ILE A CA 1
ATOM 713 C C . ILE A 1 98 ? 0.710 7.482 11.408 1.00 88.19 98 ILE A C 1
ATOM 715 O O . ILE A 1 98 ? -0.192 7.090 12.151 1.00 88.19 98 ILE A O 1
ATOM 719 N N . ARG A 1 99 ? 0.646 8.684 10.821 1.00 87.94 99 ARG A N 1
ATOM 720 C CA . ARG A 1 99 ? -0.521 9.568 10.980 1.00 87.94 99 ARG A CA 1
ATOM 721 C C . ARG A 1 99 ? -1.794 8.911 10.455 1.00 87.94 99 ARG A C 1
ATOM 723 O O . ARG A 1 99 ? -2.816 9.006 11.126 1.00 87.94 99 ARG A O 1
ATOM 730 N N . ILE A 1 100 ? -1.727 8.211 9.322 1.00 90.50 100 ILE A N 1
ATOM 731 C CA . ILE A 1 100 ? -2.846 7.443 8.758 1.00 90.50 100 ILE A CA 1
ATOM 732 C C . ILE A 1 100 ? -3.255 6.309 9.700 1.00 90.50 100 ILE A C 1
ATOM 734 O O . ILE A 1 100 ? -4.436 6.186 10.017 1.00 90.50 100 ILE A O 1
ATOM 738 N N . ARG A 1 101 ? -2.298 5.519 10.204 1.00 88.88 101 ARG A N 1
ATOM 739 C CA . ARG A 1 101 ? -2.550 4.457 11.193 1.00 88.88 101 ARG A CA 1
ATOM 740 C C . ARG A 1 101 ? -3.319 4.982 12.407 1.00 88.88 101 ARG A C 1
ATOM 742 O O . ARG A 1 101 ? -4.250 4.321 12.872 1.00 88.88 101 ARG A O 1
ATOM 749 N N . ASN A 1 102 ? -2.955 6.167 12.895 1.00 86.50 102 ASN A N 1
ATOM 750 C CA . ASN A 1 102 ? -3.575 6.800 14.061 1.00 86.50 102 ASN A CA 1
ATOM 751 C C . ASN A 1 102 ? -5.023 7.255 13.829 1.00 86.50 102 ASN A C 1
ATOM 753 O O . ASN A 1 102 ? -5.725 7.536 14.797 1.00 86.50 102 ASN A O 1
ATOM 757 N N . LEU A 1 103 ? -5.497 7.302 12.581 1.00 86.19 103 LEU A N 1
ATOM 758 C CA . LEU A 1 103 ? -6.903 7.583 12.274 1.00 86.19 103 LEU A CA 1
ATOM 759 C C . LEU A 1 103 ? -7.832 6.412 12.615 1.00 86.19 103 LEU A C 1
ATOM 761 O O . LEU A 1 103 ? -9.035 6.616 12.753 1.00 86.19 103 LEU A O 1
ATOM 765 N N . PHE A 1 104 ? -7.281 5.205 12.770 1.00 87.81 104 PHE A N 1
ATOM 766 C CA . PHE A 1 104 ? -8.035 3.973 13.007 1.00 87.81 104 PHE A CA 1
ATOM 767 C C . PHE A 1 104 ? -7.568 3.281 14.298 1.00 87.81 104 PHE A C 1
ATOM 769 O O . PHE A 1 104 ? -7.110 2.137 14.261 1.00 87.81 104 PHE A O 1
ATOM 776 N N . PRO A 1 105 ? -7.615 3.957 15.459 1.00 84.62 105 PRO A N 1
ATOM 777 C CA . PRO A 1 105 ? -6.958 3.478 16.677 1.00 84.62 105 PRO A CA 1
ATOM 778 C C . PRO A 1 105 ? -7.513 2.140 17.184 1.00 84.62 105 PRO A C 1
ATOM 780 O O . PRO A 1 105 ? -6.778 1.370 17.793 1.00 84.62 105 PRO A O 1
ATOM 783 N N . THR A 1 106 ? -8.781 1.842 16.902 1.00 84.38 106 THR A N 1
ATOM 784 C CA . THR A 1 106 ? -9.487 0.646 17.381 1.00 84.38 106 THR A CA 1
ATOM 785 C C . THR A 1 106 ? -9.465 -0.526 16.404 1.00 84.38 106 THR A C 1
ATOM 787 O O . THR A 1 106 ? -9.904 -1.613 16.769 1.00 84.38 106 THR A O 1
ATOM 790 N N . LEU A 1 107 ? -8.978 -0.330 15.174 1.00 85.12 107 LEU A N 1
ATOM 791 C CA . LEU A 1 107 ? -8.980 -1.366 14.144 1.00 85.12 107 LEU A CA 1
ATOM 792 C C . LEU A 1 107 ? -7.571 -1.935 13.927 1.00 85.12 107 LEU A C 1
ATOM 794 O O . LEU A 1 107 ? -6.597 -1.171 13.902 1.00 85.12 107 LEU A O 1
ATOM 798 N N . PRO A 1 108 ? -7.451 -3.257 13.700 1.00 88.50 108 PRO A N 1
ATOM 799 C CA . PRO A 1 108 ? -6.275 -3.846 13.078 1.00 88.50 108 PRO A CA 1
ATOM 800 C C . PRO A 1 108 ? -5.911 -3.101 11.791 1.00 88.50 108 PRO A C 1
ATOM 802 O O . PRO A 1 108 ? -6.776 -2.863 10.946 1.00 88.50 108 PRO A O 1
ATOM 805 N N . PHE A 1 109 ? -4.640 -2.738 11.634 1.00 88.12 109 PHE A N 1
ATOM 806 C CA . PHE A 1 109 ? -4.159 -1.951 10.501 1.00 88.12 109 PHE A CA 1
ATOM 807 C C . PHE A 1 109 ? -2.959 -2.624 9.847 1.00 88.12 109 PHE A C 1
ATOM 809 O O . PHE A 1 109 ? -1.918 -2.806 10.481 1.00 88.12 109 PHE A O 1
ATOM 816 N N . TYR A 1 110 ? -3.094 -2.937 8.567 1.00 88.62 110 TYR A N 1
ATOM 817 C CA . TYR A 1 110 ? -2.085 -3.630 7.785 1.00 88.62 110 TYR A CA 1
ATOM 818 C C . TYR A 1 110 ? -1.516 -2.699 6.719 1.00 88.62 110 TYR A C 1
ATOM 820 O O . TYR A 1 110 ? -2.258 -2.197 5.875 1.00 88.62 110 TYR A O 1
ATOM 828 N N . GLN A 1 111 ? -0.204 -2.466 6.746 1.00 90.44 111 GLN A N 1
ATOM 829 C CA . GLN A 1 111 ? 0.472 -1.629 5.754 1.00 90.44 111 GLN A CA 1
ATOM 830 C C . GLN A 1 111 ? 1.120 -2.503 4.684 1.00 90.44 111 GLN A C 1
ATOM 832 O O . GLN A 1 111 ? 1.927 -3.379 4.989 1.00 90.44 111 GLN A O 1
ATOM 837 N N . MET A 1 112 ? 0.795 -2.241 3.422 1.00 88.50 112 MET A N 1
ATOM 838 C CA . MET A 1 112 ? 1.422 -2.911 2.293 1.00 88.50 112 MET A CA 1
ATOM 839 C C . MET A 1 112 ? 2.788 -2.307 1.981 1.00 88.50 112 MET A C 1
ATOM 841 O O . MET A 1 112 ? 2.943 -1.081 2.003 1.00 88.50 112 MET A O 1
ATOM 845 N N . THR A 1 113 ? 3.763 -3.160 1.661 1.00 86.50 113 THR A N 1
ATOM 846 C CA . THR A 1 113 ? 5.034 -2.709 1.088 1.00 86.50 113 THR A CA 1
ATOM 847 C C . THR A 1 113 ? 4.807 -2.095 -0.292 1.00 86.50 113 THR A C 1
ATOM 849 O O . THR A 1 113 ? 3.916 -2.487 -1.049 1.00 86.50 113 THR A O 1
ATOM 852 N N . MET A 1 114 ? 5.599 -1.081 -0.620 1.00 85.19 114 MET A N 1
ATOM 853 C CA . MET A 1 114 ? 5.549 -0.422 -1.912 1.00 85.19 114 MET A CA 1
ATOM 854 C C . MET A 1 114 ? 6.044 -1.370 -3.002 1.00 85.19 114 MET A C 1
ATOM 856 O O . MET A 1 114 ? 7.141 -1.928 -2.911 1.00 85.19 114 MET A O 1
ATOM 860 N N . LEU A 1 115 ? 5.235 -1.520 -4.044 1.00 79.75 115 LEU A N 1
ATOM 861 C CA . LEU A 1 115 ? 5.541 -2.359 -5.196 1.00 79.75 115 LEU A CA 1
ATOM 862 C C . LEU A 1 115 ? 6.745 -1.807 -5.989 1.00 79.75 115 LEU A C 1
ATOM 864 O O . LEU A 1 115 ? 7.055 -0.616 -5.867 1.00 79.75 115 LEU A O 1
ATOM 868 N N . PRO A 1 116 ? 7.437 -2.644 -6.782 1.00 76.69 116 PRO A N 1
ATOM 869 C CA . PRO A 1 116 ? 8.441 -2.167 -7.726 1.00 76.69 116 PRO A CA 1
ATOM 870 C C . PRO A 1 116 ? 7.864 -1.122 -8.694 1.00 76.69 116 PRO A C 1
ATOM 872 O O . PRO A 1 116 ? 6.717 -1.222 -9.132 1.00 76.69 116 PRO A O 1
ATOM 875 N N . VAL A 1 117 ? 8.666 -0.115 -9.033 1.00 75.50 117 VAL A N 1
ATOM 876 C CA . VAL A 1 117 ? 8.324 0.907 -10.030 1.00 75.50 117 VAL A CA 1
ATOM 877 C C . VAL A 1 117 ? 9.364 0.804 -11.128 1.00 75.50 117 VAL A C 1
ATOM 879 O O . VAL A 1 117 ? 10.538 1.067 -10.879 1.00 75.50 117 VAL A O 1
ATOM 882 N N . VAL A 1 118 ? 8.941 0.420 -12.326 1.00 73.81 118 VAL A N 1
ATOM 883 C CA . VAL A 1 118 ? 9.838 0.210 -13.470 1.00 73.81 118 VAL A CA 1
ATOM 884 C C . VAL A 1 118 ? 9.310 0.933 -14.695 1.00 73.81 118 VAL A C 1
ATOM 886 O O . VAL A 1 118 ? 8.141 1.245 -14.746 1.00 73.81 118 VAL A O 1
ATOM 889 N N . THR A 1 119 ? 10.117 1.183 -15.708 1.00 71.94 119 THR A N 1
ATOM 890 C CA . THR A 1 119 ? 9.661 1.510 -17.063 1.00 71.94 119 THR A CA 1
ATOM 891 C C . THR A 1 119 ? 10.116 0.413 -18.022 1.00 71.94 119 THR A C 1
ATOM 893 O O . THR A 1 119 ? 10.900 -0.455 -17.641 1.00 71.94 119 THR A O 1
ATOM 896 N N . GLY A 1 120 ? 9.638 0.440 -19.265 1.00 66.50 120 GLY A N 1
ATOM 897 C CA . GLY A 1 120 ? 9.944 -0.598 -20.250 1.00 66.50 120 GLY A CA 1
ATOM 898 C C . GLY A 1 120 ? 8.898 -1.709 -20.284 1.00 66.50 120 GLY A C 1
ATOM 899 O O . GLY A 1 120 ? 7.813 -1.572 -19.714 1.00 66.50 120 GLY A O 1
ATOM 900 N N . ALA A 1 121 ? 9.207 -2.774 -21.018 1.00 67.50 121 ALA A N 1
ATOM 901 C CA . ALA A 1 121 ? 8.328 -3.930 -21.112 1.00 67.50 121 ALA A CA 1
ATOM 902 C C . ALA A 1 121 ? 8.475 -4.809 -19.861 1.00 67.50 121 ALA A C 1
ATOM 904 O O . ALA A 1 121 ? 9.436 -4.686 -19.106 1.00 67.50 121 ALA A O 1
ATOM 905 N N . THR A 1 122 ? 7.481 -5.659 -19.620 1.00 67.50 122 THR A N 1
ATOM 906 C CA . THR A 1 122 ? 7.487 -6.641 -18.526 1.00 67.50 122 THR A CA 1
ATOM 907 C C . THR A 1 122 ? 7.220 -8.031 -19.083 1.00 67.50 122 THR A C 1
ATOM 909 O O . THR A 1 122 ? 6.398 -8.760 -18.554 1.00 67.50 122 THR A O 1
ATOM 912 N N . VAL A 1 123 ? 7.883 -8.367 -20.191 1.00 68.19 123 VAL A N 1
ATOM 913 C 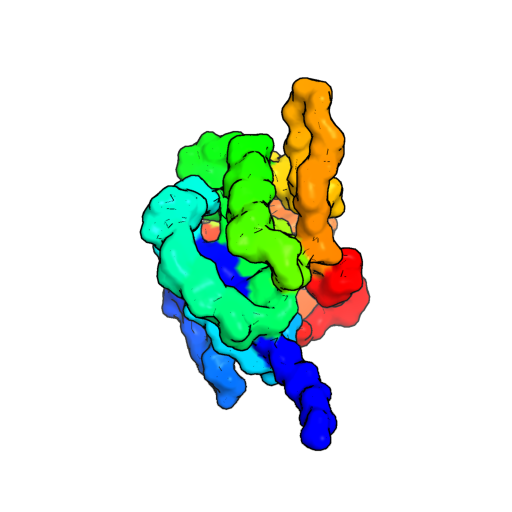CA . VAL A 1 123 ? 7.679 -9.598 -20.971 1.00 68.19 123 VAL A CA 1
ATOM 914 C C . VAL A 1 123 ? 8.839 -10.588 -20.842 1.00 68.19 123 VAL A C 1
ATOM 916 O O . VAL A 1 123 ? 8.696 -11.756 -21.204 1.00 68.19 123 VAL A O 1
ATOM 919 N N . LEU A 1 124 ? 10.007 -10.156 -20.357 1.00 67.75 124 LEU A N 1
ATOM 920 C CA . LEU A 1 124 ? 11.156 -11.039 -20.159 1.00 67.75 124 LEU A CA 1
ATOM 921 C C . LEU A 1 124 ? 11.237 -11.518 -18.711 1.00 67.75 124 LEU A C 1
ATOM 923 O O . LEU A 1 124 ? 11.217 -10.731 -17.767 1.00 67.75 124 LEU A O 1
ATOM 927 N N . ALA A 1 125 ? 11.378 -12.837 -18.540 1.00 69.38 125 ALA A N 1
ATOM 928 C CA . ALA A 1 125 ? 11.479 -13.488 -17.231 1.00 69.38 125 ALA A CA 1
ATOM 929 C C . ALA A 1 125 ? 12.650 -12.963 -16.383 1.00 69.38 125 ALA A C 1
ATOM 931 O O . ALA A 1 125 ? 12.539 -12.908 -15.163 1.00 69.38 125 ALA A O 1
ATOM 932 N N . ASP A 1 126 ? 13.746 -12.550 -17.025 1.00 73.25 126 ASP A N 1
ATOM 933 C CA . ASP A 1 126 ? 14.928 -11.994 -16.362 1.00 73.25 126 ASP A CA 1
ATOM 934 C C . ASP A 1 126 ? 14.787 -10.503 -15.998 1.00 73.25 126 ASP A C 1
ATOM 936 O O . ASP A 1 126 ? 15.652 -9.938 -15.324 1.00 73.25 126 ASP A O 1
ATOM 940 N N . GLY A 1 127 ? 13.708 -9.845 -16.434 1.00 73.31 127 GLY A N 1
ATOM 941 C CA . GLY A 1 127 ? 13.475 -8.416 -16.255 1.00 73.31 127 GLY A CA 1
ATOM 942 C C . GLY A 1 127 ? 14.505 -7.522 -16.951 1.00 73.31 127 GLY A C 1
ATOM 943 O O . GLY A 1 127 ? 14.653 -6.357 -16.575 1.00 73.31 127 GLY A O 1
ATOM 944 N N . SER A 1 128 ? 15.268 -8.026 -17.924 1.00 82.31 128 SER A N 1
ATOM 945 C CA . SER A 1 128 ? 16.247 -7.232 -18.683 1.00 82.31 128 SER A CA 1
ATOM 946 C C . SER A 1 128 ? 15.594 -6.131 -19.531 1.00 82.31 128 SER A C 1
ATOM 948 O O . SER A 1 128 ? 16.231 -5.122 -19.826 1.00 82.31 128 SER A O 1
ATOM 950 N N . ASP A 1 129 ? 14.305 -6.271 -19.830 1.00 75.00 129 ASP A N 1
ATOM 951 C CA . ASP A 1 129 ? 13.446 -5.296 -20.506 1.00 75.00 129 ASP A CA 1
ATOM 952 C C . ASP A 1 129 ? 12.868 -4.208 -19.584 1.00 75.00 129 ASP A C 1
ATOM 954 O O . ASP A 1 129 ? 12.246 -3.256 -20.064 1.00 75.00 129 ASP A O 1
ATOM 958 N N . GLN A 1 130 ? 13.107 -4.320 -18.275 1.00 76.19 130 GLN A N 1
ATOM 959 C CA . GLN A 1 130 ? 12.668 -3.358 -17.272 1.00 76.19 130 GLN A CA 1
ATOM 960 C C . GLN A 1 130 ? 13.805 -2.419 -16.867 1.00 76.19 130 GLN A C 1
ATOM 962 O O . GLN A 1 130 ? 14.922 -2.837 -16.551 1.00 76.19 130 GLN A O 1
ATOM 967 N N . THR A 1 131 ? 13.492 -1.132 -16.773 1.00 78.69 131 THR A N 1
ATOM 968 C CA . THR A 1 131 ? 14.369 -0.105 -16.205 1.00 78.69 131 THR A CA 1
ATOM 969 C C . THR A 1 131 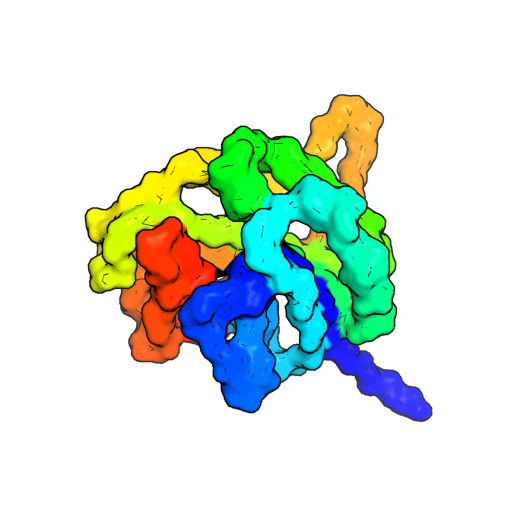? 13.810 0.337 -14.862 1.00 78.69 131 THR A C 1
ATOM 971 O O . THR A 1 131 ? 12.643 0.693 -14.768 1.00 78.69 131 THR A O 1
ATOM 974 N N . VAL A 1 132 ? 14.619 0.322 -13.806 1.00 77.56 132 VAL A N 1
ATOM 975 C CA . VAL A 1 132 ? 14.172 0.744 -12.470 1.00 77.56 132 VAL A CA 1
ATOM 976 C C . VAL A 1 132 ? 13.821 2.232 -12.485 1.00 77.56 132 VAL A C 1
ATOM 978 O O . VAL A 1 132 ? 14.602 3.062 -12.947 1.00 77.56 132 VAL A O 1
ATOM 981 N N . GLY A 1 133 ? 12.636 2.571 -11.983 1.00 70.88 133 GLY A N 1
ATOM 982 C CA . GLY A 1 133 ? 12.171 3.946 -11.887 1.00 70.88 133 GLY A CA 1
ATOM 983 C C . GLY A 1 133 ? 12.871 4.734 -10.778 1.00 70.88 133 GLY A C 1
ATOM 984 O O . GLY A 1 133 ? 13.372 4.185 -9.796 1.00 70.88 133 GLY A O 1
ATOM 985 N N . THR A 1 134 ? 12.812 6.060 -10.890 1.00 64.75 134 THR A N 1
ATOM 986 C CA . THR A 1 134 ? 13.440 7.028 -9.976 1.00 64.75 134 THR A CA 1
ATOM 987 C C . THR A 1 134 ? 13.150 6.836 -8.472 1.00 64.75 134 THR A C 1
ATOM 989 O O . THR A 1 134 ? 14.031 7.172 -7.681 1.00 64.75 134 THR A O 1
ATOM 992 N N . PRO A 1 135 ? 12.012 6.270 -8.004 1.00 67.62 135 PRO A N 1
ATOM 993 C CA . PRO A 1 135 ? 11.841 6.021 -6.573 1.00 67.62 135 PRO A CA 1
ATOM 994 C C . PRO A 1 135 ? 12.578 4.779 -6.032 1.00 67.62 135 PRO A C 1
ATOM 996 O O . PRO A 1 135 ? 12.450 4.532 -4.839 1.00 67.62 135 PRO A O 1
ATOM 999 N N . GLY A 1 136 ? 13.346 4.009 -6.820 1.00 68.19 136 GLY A N 1
ATOM 1000 C CA . GLY A 1 136 ? 13.937 2.719 -6.402 1.00 68.19 136 GLY A CA 1
ATOM 1001 C C . GLY A 1 136 ? 14.664 2.727 -5.042 1.00 68.19 136 GLY A C 1
ATOM 1002 O O . GLY A 1 136 ? 14.319 1.968 -4.141 1.00 68.19 136 GLY A O 1
ATOM 1003 N N . THR A 1 137 ? 15.603 3.648 -4.804 1.00 71.19 137 THR A N 1
ATOM 1004 C CA . THR A 1 137 ? 16.328 3.701 -3.512 1.00 71.19 137 THR A CA 1
ATOM 1005 C C . THR A 1 137 ? 15.438 4.160 -2.347 1.00 71.19 137 THR A C 1
ATOM 1007 O O . THR A 1 137 ? 15.558 3.680 -1.213 1.00 71.19 137 THR A O 1
ATOM 1010 N N . ILE A 1 138 ? 14.503 5.078 -2.621 1.00 81.56 138 ILE A N 1
ATOM 1011 C CA . ILE A 1 138 ? 13.516 5.554 -1.640 1.00 81.56 138 ILE A CA 1
ATOM 1012 C C . ILE A 1 138 ? 12.564 4.405 -1.271 1.00 81.56 138 ILE A C 1
ATOM 1014 O O . ILE A 1 138 ? 12.233 4.230 -0.098 1.00 81.56 138 ILE A O 1
ATOM 1018 N N . ALA A 1 139 ? 12.200 3.576 -2.251 1.00 79.69 139 ALA A N 1
ATOM 1019 C CA . ALA A 1 139 ? 11.366 2.396 -2.104 1.00 79.69 139 ALA A CA 1
ATOM 1020 C C . ALA A 1 139 ? 11.972 1.378 -1.144 1.00 79.69 139 ALA A C 1
ATOM 1022 O O . ALA A 1 139 ? 11.297 0.928 -0.217 1.00 79.69 139 ALA A O 1
ATOM 1023 N N . THR A 1 140 ? 13.248 1.043 -1.333 1.00 84.88 140 THR A N 1
ATOM 1024 C CA . THR A 1 140 ? 13.968 0.106 -0.463 1.00 84.88 140 THR A CA 1
ATOM 1025 C C . THR A 1 140 ? 13.979 0.596 0.979 1.00 84.88 140 THR A C 1
ATOM 1027 O O . THR A 1 140 ? 13.638 -0.156 1.894 1.00 84.88 140 THR A O 1
ATOM 1030 N N . THR A 1 141 ? 14.269 1.885 1.182 1.00 87.88 141 THR A N 1
ATOM 1031 C CA . THR A 1 141 ? 14.301 2.493 2.520 1.00 87.88 141 THR A CA 1
ATOM 1032 C C . THR A 1 141 ? 12.915 2.495 3.168 1.00 87.88 141 THR A C 1
ATOM 1034 O O . THR A 1 141 ? 12.763 2.069 4.313 1.00 87.88 141 THR A O 1
ATOM 1037 N N . LEU A 1 142 ? 11.881 2.925 2.438 1.00 87.88 142 LEU A N 1
ATOM 1038 C CA . LEU A 1 142 ? 10.508 2.958 2.941 1.00 87.88 142 LEU A CA 1
ATOM 1039 C C . LEU A 1 142 ? 10.002 1.555 3.296 1.00 87.88 142 LEU A C 1
ATOM 1041 O O . LEU A 1 142 ? 9.382 1.374 4.339 1.00 87.88 142 LEU A O 1
ATOM 1045 N N . ASN A 1 143 ? 10.301 0.550 2.476 1.00 87.38 143 ASN A N 1
ATOM 1046 C CA . ASN A 1 143 ? 9.922 -0.832 2.758 1.00 87.38 143 ASN A CA 1
ATOM 1047 C C . ASN A 1 143 ? 10.661 -1.416 3.960 1.00 87.38 143 ASN A C 1
ATOM 1049 O O . ASN A 1 143 ? 10.057 -2.168 4.722 1.00 87.38 143 ASN A O 1
ATOM 1053 N N . GLY A 1 144 ? 11.925 -1.040 4.172 1.00 86.62 144 GLY A N 1
ATOM 1054 C CA . GLY A 1 144 ? 12.639 -1.338 5.414 1.00 86.62 144 GLY A CA 1
ATOM 1055 C C . GLY A 1 144 ? 11.912 -0.769 6.635 1.00 86.62 144 GLY A C 1
ATOM 1056 O O . GLY A 1 144 ? 11.669 -1.493 7.598 1.00 86.62 144 GLY A O 1
ATOM 1057 N N . LEU A 1 145 ? 11.474 0.493 6.563 1.00 86.62 145 LEU A N 1
ATOM 1058 C CA . LEU A 1 145 ? 10.700 1.133 7.634 1.00 86.62 145 LEU A CA 1
ATOM 1059 C C . LEU A 1 145 ? 9.334 0.466 7.851 1.00 86.62 145 LEU A C 1
ATOM 1061 O O . LEU A 1 145 ? 8.950 0.247 8.996 1.00 86.62 145 LEU A O 1
ATOM 1065 N N . ILE A 1 146 ? 8.612 0.109 6.783 1.00 87.00 146 ILE A N 1
ATOM 1066 C CA . ILE A 1 146 ? 7.331 -0.616 6.869 1.00 87.00 146 ILE A CA 1
ATOM 1067 C C . ILE A 1 146 ? 7.529 -1.960 7.574 1.00 87.00 146 ILE A C 1
ATOM 1069 O O . ILE A 1 146 ? 6.811 -2.253 8.526 1.00 87.00 146 ILE A O 1
ATOM 1073 N N . ARG A 1 147 ? 8.528 -2.749 7.160 1.00 84.38 147 ARG A N 1
ATOM 1074 C CA . ARG A 1 147 ? 8.844 -4.055 7.764 1.00 84.38 147 ARG A CA 1
ATOM 1075 C C . ARG A 1 147 ? 9.273 -3.951 9.222 1.00 84.38 147 ARG A C 1
ATOM 1077 O O . ARG A 1 147 ? 8.938 -4.820 10.014 1.00 84.38 147 ARG A O 1
ATOM 1084 N N . ALA A 1 148 ? 9.942 -2.862 9.589 1.00 81.88 148 ALA A N 1
ATOM 1085 C CA . ALA A 1 148 ? 10.277 -2.551 10.974 1.00 81.88 148 ALA A CA 1
ATOM 1086 C C . ALA A 1 148 ? 9.071 -2.065 11.808 1.00 81.88 148 ALA A C 1
ATOM 1088 O O . ALA A 1 148 ? 9.253 -1.624 12.939 1.00 81.88 148 ALA A O 1
ATOM 1089 N N . GLY A 1 149 ? 7.846 -2.104 11.270 1.00 70.50 149 GLY A N 1
ATOM 1090 C CA . GLY A 1 149 ? 6.637 -1.690 11.980 1.00 70.50 149 GLY A CA 1
ATOM 1091 C C . GLY A 1 149 ? 6.363 -0.185 11.935 1.00 70.50 149 GLY A C 1
ATOM 1092 O O . GLY A 1 149 ? 5.632 0.318 12.786 1.00 70.50 149 GLY A O 1
ATOM 1093 N N . LEU A 1 150 ? 6.938 0.530 10.959 1.00 68.19 150 LEU A N 1
ATOM 1094 C CA . LEU A 1 150 ? 6.892 1.991 10.831 1.00 68.19 150 LEU A CA 1
ATOM 1095 C C . LEU A 1 150 ? 7.408 2.715 12.083 1.00 68.19 150 LEU A C 1
ATOM 1097 O O . LEU A 1 150 ? 6.798 3.664 12.570 1.00 68.19 150 LEU A O 1
ATOM 1101 N N . ILE A 1 151 ? 8.555 2.294 12.613 1.00 55.12 151 ILE A N 1
ATOM 1102 C CA . ILE A 1 151 ? 9.233 3.036 13.679 1.00 55.12 151 ILE A CA 1
ATOM 1103 C C . ILE A 1 151 ? 9.852 4.298 13.068 1.00 55.12 151 ILE A C 1
ATOM 1105 O O . ILE A 1 151 ? 10.878 4.239 12.394 1.00 55.12 151 ILE A O 1
ATOM 1109 N N . VAL A 1 152 ? 9.254 5.459 13.332 1.00 51.59 152 VAL A N 1
ATOM 1110 C CA . VAL A 1 152 ? 9.926 6.749 13.138 1.00 51.59 152 VAL A CA 1
ATOM 1111 C C . VAL A 1 152 ? 10.349 7.239 14.515 1.00 51.59 152 VAL A C 1
ATOM 1113 O O . VAL A 1 152 ? 9.546 7.790 15.271 1.00 51.59 152 VAL A O 1
ATOM 1116 N N . ALA A 1 153 ? 11.611 6.997 14.870 1.00 40.38 153 ALA A N 1
ATOM 1117 C CA . ALA A 1 153 ? 12.190 7.540 16.089 1.00 40.38 153 ALA A CA 1
ATOM 1118 C C . ALA A 1 153 ? 12.195 9.074 15.994 1.00 40.38 153 ALA A C 1
ATOM 1120 O O . ALA A 1 153 ? 13.007 9.670 15.293 1.00 40.38 153 ALA A O 1
ATOM 1121 N N . SER A 1 154 ? 11.274 9.725 16.699 1.00 40.91 154 SER A N 1
ATOM 1122 C CA . SER A 1 154 ? 11.468 11.117 17.102 1.00 40.91 154 SER A CA 1
ATOM 1123 C C . SER A 1 154 ? 12.322 11.079 18.364 1.00 40.91 154 SER A C 1
ATOM 1125 O O . SER A 1 154 ? 11.967 10.352 19.294 1.00 40.91 154 SER A O 1
ATOM 1127 N N . ALA A 1 155 ? 13.441 11.809 18.403 1.00 34.41 155 ALA A N 1
ATOM 1128 C CA . ALA A 1 155 ? 14.317 11.856 19.573 1.00 34.41 155 ALA A CA 1
ATOM 1129 C C . ALA A 1 155 ? 13.490 12.073 20.859 1.00 34.41 155 ALA A C 1
ATOM 1131 O O . ALA A 1 155 ? 12.840 13.105 21.019 1.00 34.41 155 ALA A O 1
ATOM 1132 N N . GLY A 1 156 ? 13.466 11.067 21.741 1.00 36.66 156 GLY A N 1
ATOM 1133 C CA . GLY A 1 156 ? 12.829 11.145 23.059 1.00 36.66 156 GLY A CA 1
ATOM 1134 C C . GLY A 1 156 ? 11.346 10.755 23.174 1.00 36.66 156 GLY A C 1
ATOM 1135 O O . GLY A 1 156 ? 10.766 11.024 24.222 1.00 36.66 156 GLY A O 1
ATOM 1136 N N . LYS A 1 157 ? 10.706 10.122 22.176 1.00 38.16 157 LYS A N 1
ATOM 1137 C CA . LYS A 1 157 ? 9.339 9.570 22.336 1.00 38.16 157 LYS A CA 1
ATOM 1138 C C . LYS A 1 157 ? 9.304 8.043 22.252 1.00 38.16 157 LYS A C 1
ATOM 1140 O O . LYS A 1 157 ? 9.955 7.450 21.397 1.00 38.16 157 LYS A O 1
ATOM 1145 N N . THR A 1 158 ? 8.513 7.435 23.139 1.00 38.78 158 THR A N 1
ATOM 1146 C CA . THR A 1 158 ? 8.148 6.009 23.155 1.00 38.78 158 THR A CA 1
ATOM 1147 C C . THR A 1 158 ? 7.735 5.550 21.750 1.00 38.78 158 THR A C 1
ATOM 1149 O O . THR A 1 158 ? 7.067 6.334 21.066 1.00 38.78 158 THR A O 1
ATOM 1152 N N . PRO A 1 159 ? 8.105 4.330 21.298 1.00 44.09 159 PRO A N 1
ATOM 1153 C CA . PRO A 1 159 ? 7.703 3.822 19.988 1.00 44.09 159 PRO A CA 1
ATOM 1154 C C . PRO A 1 159 ? 6.202 4.029 19.775 1.00 44.09 159 PRO A C 1
ATOM 1156 O O . PRO A 1 159 ? 5.393 3.651 20.624 1.00 44.09 159 PRO A O 1
ATOM 1159 N N . GLY A 1 160 ? 5.843 4.705 18.680 1.00 48.44 160 GLY A N 1
ATOM 1160 C CA . GLY A 1 160 ? 4.446 4.925 18.315 1.00 48.44 160 GLY A CA 1
ATOM 1161 C C . GLY A 1 160 ? 3.706 3.597 18.102 1.00 48.44 160 GLY A C 1
ATOM 1162 O O . GLY A 1 160 ? 4.347 2.549 18.003 1.00 48.44 160 GLY A O 1
ATOM 1163 N N . PRO A 1 161 ? 2.364 3.617 18.030 1.00 49.28 161 PRO A N 1
ATOM 1164 C CA . PRO A 1 161 ? 1.582 2.404 17.828 1.00 49.28 161 PRO A CA 1
ATOM 1165 C C . PRO A 1 161 ? 2.047 1.686 16.560 1.00 49.28 161 PRO A C 1
ATOM 1167 O O . PRO A 1 161 ? 2.027 2.246 15.463 1.00 49.28 161 PRO A O 1
ATOM 1170 N N . THR A 1 162 ? 2.481 0.441 16.731 1.00 60.22 162 THR A N 1
ATOM 1171 C CA . THR A 1 162 ? 2.935 -0.423 15.647 1.00 60.22 162 THR A CA 1
ATOM 1172 C C . THR A 1 162 ? 1.750 -0.732 14.729 1.00 60.22 162 THR A C 1
ATOM 1174 O O . THR A 1 162 ? 0.607 -0.899 15.177 1.00 60.22 162 THR A O 1
ATOM 1177 N N . ILE A 1 163 ? 1.994 -0.786 13.420 1.00 64.25 163 ILE A N 1
ATOM 1178 C CA . ILE A 1 163 ? 1.059 -1.446 12.499 1.00 64.25 163 ILE A CA 1
ATOM 1179 C C . ILE A 1 163 ? 0.777 -2.865 13.006 1.00 64.25 163 ILE A C 1
ATOM 1181 O O . ILE A 1 163 ? 1.642 -3.498 13.605 1.00 64.25 163 ILE A O 1
ATOM 1185 N N . THR A 1 164 ? -0.441 -3.358 12.797 1.00 74.06 164 THR A N 1
ATOM 1186 C CA . THR A 1 164 ? -0.822 -4.705 13.242 1.00 74.06 164 THR A CA 1
ATOM 1187 C C . THR A 1 164 ? -0.082 -5.783 12.461 1.00 74.06 164 THR A C 1
ATOM 1189 O O . THR A 1 164 ? 0.186 -6.847 13.002 1.00 74.06 164 THR A O 1
ATOM 1192 N N . GLY A 1 165 ? 0.251 -5.507 11.202 1.00 76.25 165 GLY A N 1
ATOM 1193 C CA . GLY A 1 165 ? 1.062 -6.392 10.382 1.00 76.25 165 GLY A CA 1
ATOM 1194 C C . GLY A 1 165 ? 1.449 -5.749 9.058 1.00 76.25 165 GLY A C 1
ATOM 1195 O O . GLY A 1 165 ? 0.953 -4.677 8.687 1.00 76.25 165 GLY A O 1
ATOM 1196 N N . VAL A 1 166 ? 2.337 -6.424 8.338 1.00 80.81 166 VAL A N 1
ATOM 1197 C CA . VAL A 1 166 ? 2.829 -5.992 7.028 1.00 80.81 166 VAL A CA 1
ATOM 1198 C C . VAL A 1 166 ? 2.234 -6.887 5.949 1.00 80.81 166 VAL A C 1
ATOM 1200 O O . VAL A 1 166 ? 2.303 -8.109 6.037 1.00 80.81 166 VAL A O 1
ATOM 1203 N N . LEU A 1 167 ? 1.676 -6.279 4.902 1.00 81.12 167 LEU A N 1
ATOM 1204 C CA . LEU A 1 167 ? 1.319 -6.993 3.674 1.00 81.12 167 LEU A CA 1
ATOM 1205 C C . LEU A 1 167 ? 2.528 -6.904 2.741 1.00 81.12 167 LEU A C 1
ATOM 1207 O O . LEU A 1 167 ? 2.671 -5.928 2.002 1.00 81.12 167 LEU A O 1
ATOM 1211 N N . ASP A 1 168 ? 3.446 -7.871 2.815 1.00 77.81 168 ASP A N 1
ATOM 1212 C CA . ASP A 1 168 ? 4.709 -7.806 2.066 1.00 77.81 168 ASP A CA 1
ATOM 1213 C C . ASP A 1 168 ? 4.546 -8.218 0.595 1.00 77.81 168 ASP A C 1
ATOM 1215 O O . ASP A 1 168 ? 5.132 -9.183 0.103 1.00 77.81 168 ASP A O 1
ATOM 1219 N N . ALA A 1 169 ? 3.722 -7.454 -0.114 1.00 76.19 169 ALA A N 1
ATOM 1220 C CA . ALA A 1 169 ? 3.456 -7.623 -1.530 1.00 76.19 169 ALA A CA 1
ATOM 1221 C C . ALA A 1 169 ? 4.732 -7.563 -2.374 1.00 76.19 169 ALA A C 1
ATOM 1223 O O . ALA A 1 169 ? 4.886 -8.335 -3.317 1.00 76.19 169 ALA A O 1
ATOM 1224 N N . ARG A 1 170 ? 5.673 -6.683 -2.015 1.00 77.25 170 ARG A N 1
ATOM 1225 C CA . ARG A 1 170 ? 6.941 -6.539 -2.729 1.00 77.25 170 ARG A CA 1
ATOM 1226 C C . ARG A 1 170 ? 7.769 -7.819 -2.710 1.00 77.25 170 ARG A C 1
ATOM 1228 O O . ARG A 1 170 ? 8.293 -8.188 -3.751 1.00 77.25 170 ARG A O 1
ATOM 1235 N N . ASN A 1 171 ? 7.862 -8.515 -1.577 1.00 74.69 171 ASN A N 1
ATOM 1236 C CA . ASN A 1 171 ? 8.620 -9.770 -1.500 1.00 74.69 171 ASN A CA 1
ATOM 1237 C C . ASN A 1 171 ? 8.063 -10.867 -2.431 1.00 74.69 171 ASN A C 1
ATOM 1239 O O . ASN A 1 171 ? 8.797 -11.748 -2.886 1.00 74.69 171 ASN A O 1
ATOM 1243 N N . VAL A 1 172 ? 6.762 -10.807 -2.728 1.00 68.94 172 VAL A N 1
ATOM 1244 C CA . VAL A 1 172 ? 6.101 -11.762 -3.623 1.00 68.94 172 VAL A CA 1
ATOM 1245 C C . VAL A 1 172 ? 6.356 -11.448 -5.093 1.00 68.94 172 VAL A C 1
ATOM 1247 O O . VAL A 1 172 ? 6.510 -12.376 -5.880 1.00 68.94 172 VAL A O 1
ATOM 1250 N N . VAL A 1 173 ? 6.430 -10.169 -5.464 1.00 70.31 173 VAL A N 1
ATOM 1251 C CA . VAL A 1 173 ? 6.473 -9.760 -6.881 1.00 70.31 173 VAL A CA 1
ATOM 1252 C C . VAL A 1 173 ? 7.806 -9.229 -7.370 1.00 70.31 173 VAL A C 1
ATOM 1254 O O . VAL A 1 173 ? 7.974 -9.017 -8.568 1.00 70.31 173 VAL A O 1
ATOM 1257 N N . GLN A 1 174 ? 8.750 -8.993 -6.466 1.00 70.94 174 GLN A N 1
ATOM 1258 C CA . GLN A 1 174 ? 10.081 -8.542 -6.832 1.00 70.94 174 GLN A CA 1
ATOM 1259 C C . GLN A 1 174 ? 10.902 -9.696 -7.418 1.00 70.94 174 GLN A C 1
ATOM 1261 O O . GLN A 1 174 ? 10.922 -10.806 -6.877 1.00 70.94 174 GLN A O 1
ATOM 1266 N N . HIS A 1 175 ? 11.613 -9.416 -8.510 1.00 67.19 175 HIS A N 1
ATOM 1267 C CA . HIS A 1 175 ? 12.511 -10.368 -9.147 1.00 67.19 175 HIS A CA 1
ATOM 1268 C C . HIS A 1 175 ? 13.648 -10.758 -8.183 1.00 67.19 175 HIS A C 1
ATOM 1270 O O . HIS A 1 175 ? 14.308 -9.880 -7.620 1.00 67.19 175 HIS A O 1
ATOM 1276 N N . PRO A 1 176 ? 13.915 -12.062 -7.979 1.00 65.00 176 PRO A N 1
ATOM 1277 C CA . PRO A 1 176 ? 14.848 -12.527 -6.952 1.00 65.00 176 PRO A CA 1
ATOM 1278 C C . PRO A 1 176 ? 16.316 -12.205 -7.248 1.00 65.00 176 PRO A C 1
ATOM 1280 O O . PRO A 1 176 ? 17.115 -12.163 -6.320 1.00 65.00 176 PRO A O 1
ATOM 1283 N N . LEU A 1 177 ? 16.675 -12.000 -8.520 1.00 63.66 177 LEU A N 1
ATOM 1284 C CA . LEU A 1 177 ? 18.057 -11.729 -8.942 1.00 63.66 177 LEU A CA 1
ATOM 1285 C C . LEU A 1 177 ? 18.281 -10.277 -9.381 1.00 63.66 177 LEU A C 1
ATOM 1287 O O . LEU A 1 177 ? 19.416 -9.887 -9.616 1.00 63.66 177 LEU A O 1
ATOM 1291 N N . ASN A 1 178 ? 17.209 -9.490 -9.519 1.00 66.50 178 ASN A N 1
ATOM 1292 C CA . ASN A 1 178 ? 17.275 -8.114 -10.004 1.00 66.50 178 ASN A CA 1
ATOM 1293 C C . ASN A 1 178 ? 16.379 -7.252 -9.124 1.00 66.50 178 ASN A C 1
ATOM 1295 O O . ASN A 1 178 ? 15.163 -7.198 -9.319 1.00 66.50 178 ASN A O 1
ATOM 1299 N N . GLU A 1 179 ? 16.985 -6.619 -8.123 1.00 71.62 179 GLU A N 1
ATOM 1300 C CA . GLU A 1 179 ? 16.239 -5.793 -7.186 1.00 71.62 179 GLU A CA 1
ATOM 1301 C C . GLU A 1 179 ? 15.475 -4.672 -7.906 1.00 71.62 179 GLU A C 1
ATOM 1303 O O . GLU A 1 179 ? 15.867 -4.227 -8.983 1.00 71.62 179 GLU A O 1
ATOM 1308 N N . GLU A 1 180 ? 14.353 -4.239 -7.324 1.00 74.62 180 GLU A N 1
ATOM 1309 C CA . GLU A 1 180 ? 13.478 -3.193 -7.876 1.00 74.62 180 GLU A CA 1
ATOM 1310 C C . GLU A 1 180 ? 12.747 -3.527 -9.184 1.00 74.62 180 GLU A C 1
ATOM 1312 O O . GLU A 1 180 ? 12.070 -2.656 -9.733 1.00 74.62 180 GLU A O 1
ATOM 1317 N N . LYS A 1 181 ? 12.821 -4.771 -9.668 1.00 75.75 181 LYS A N 1
ATOM 1318 C CA . LYS A 1 181 ? 12.106 -5.219 -10.870 1.00 75.75 181 LYS A CA 1
ATOM 1319 C C . LYS A 1 181 ? 10.974 -6.180 -10.552 1.00 75.75 181 LYS A C 1
ATOM 1321 O O . LYS A 1 181 ? 10.996 -6.862 -9.528 1.00 75.75 181 LYS A O 1
ATOM 1326 N N . TRP A 1 182 ? 9.994 -6.246 -11.442 1.00 71.50 182 TRP A N 1
ATOM 1327 C CA . TRP A 1 182 ? 8.933 -7.244 -11.408 1.00 71.50 182 TRP A CA 1
ATOM 1328 C C . TRP A 1 182 ? 9.468 -8.604 -11.843 1.00 71.50 182 TRP A C 1
ATOM 1330 O O . TRP A 1 182 ? 10.189 -8.705 -12.836 1.00 71.50 182 TRP A O 1
ATOM 1340 N N . ALA A 1 183 ? 9.091 -9.653 -11.120 1.00 66.88 183 ALA A N 1
ATOM 1341 C CA . ALA A 1 183 ? 9.251 -11.020 -11.585 1.00 66.88 183 ALA A CA 1
ATOM 1342 C C . ALA A 1 183 ? 8.219 -11.299 -12.692 1.00 66.88 183 ALA A C 1
ATOM 1344 O O . ALA A 1 183 ? 7.018 -11.252 -12.430 1.00 66.88 183 ALA A O 1
ATOM 1345 N N . HIS A 1 184 ? 8.667 -11.591 -13.915 1.00 55.66 184 HIS A N 1
ATOM 1346 C CA . HIS A 1 184 ? 7.797 -12.068 -14.995 1.00 55.66 184 HIS A CA 1
ATOM 1347 C C . HIS A 1 184 ? 7.766 -13.608 -15.017 1.00 55.66 184 HIS A C 1
ATOM 1349 O O . HIS A 1 184 ? 8.773 -14.255 -14.728 1.00 55.66 184 HIS A O 1
ATOM 1355 N N . GLY A 1 185 ? 6.617 -14.202 -15.357 1.00 43.81 185 GLY A N 1
ATOM 1356 C CA . GLY A 1 185 ? 6.519 -15.622 -15.721 1.00 43.81 185 GLY A CA 1
ATOM 1357 C C . GLY A 1 185 ? 6.674 -16.668 -14.606 1.00 43.81 185 GLY A C 1
ATOM 1358 O O . GLY A 1 185 ? 6.823 -17.844 -14.922 1.00 43.81 185 GLY A O 1
ATOM 1359 N N . PHE A 1 186 ? 6.615 -16.309 -13.318 1.00 38.91 186 PHE A N 1
ATOM 1360 C CA . PHE A 1 186 ? 6.723 -17.299 -12.227 1.00 38.91 186 PHE A CA 1
ATOM 1361 C C . PHE A 1 186 ? 5.404 -17.932 -11.761 1.00 38.91 186 PHE A C 1
ATOM 1363 O O . PHE A 1 186 ? 5.432 -18.779 -10.869 1.00 38.91 186 PHE A O 1
ATOM 1370 N N . CYS A 1 187 ? 4.268 -17.623 -12.395 1.00 34.19 187 CYS A N 1
ATOM 1371 C CA . CYS A 1 187 ? 3.104 -18.502 -12.292 1.00 34.19 187 CYS A CA 1
ATOM 1372 C C . CYS A 1 187 ? 2.408 -18.622 -13.652 1.00 34.19 187 CYS A C 1
ATOM 1374 O O . CYS A 1 187 ? 1.968 -17.630 -14.217 1.00 34.19 187 CYS A O 1
ATOM 1376 N N . SER A 1 188 ? 2.280 -19.850 -14.153 1.00 31.62 188 SER A N 1
ATOM 1377 C CA . SER A 1 188 ? 1.574 -20.189 -15.399 1.00 31.62 188 SER A CA 1
ATOM 1378 C C . SER A 1 188 ? 0.071 -19.883 -15.359 1.00 31.62 188 SER A C 1
ATOM 1380 O O . SER A 1 188 ? -0.552 -19.780 -16.409 1.00 31.62 188 SER A O 1
ATOM 1382 N N . ASP A 1 189 ? -0.481 -19.686 -14.158 1.00 31.44 189 ASP A N 1
ATOM 1383 C CA . ASP A 1 189 ? -1.865 -19.255 -13.917 1.00 31.44 189 ASP A CA 1
ATOM 1384 C C . ASP A 1 189 ? -1.943 -17.792 -13.439 1.00 31.44 189 ASP A C 1
ATOM 1386 O O . ASP A 1 189 ? -3.030 -17.236 -13.251 1.00 31.44 189 ASP A O 1
ATOM 1390 N N . ALA A 1 190 ? -0.785 -17.145 -13.250 1.00 32.78 190 ALA A N 1
ATOM 1391 C CA . ALA A 1 190 ? -0.709 -15.733 -12.938 1.00 32.78 190 ALA A CA 1
ATOM 1392 C C . ALA A 1 190 ? -0.587 -14.961 -14.245 1.00 32.78 190 ALA A C 1
ATOM 1394 O O . ALA A 1 190 ? 0.514 -14.709 -14.727 1.00 32.78 190 ALA A O 1
ATOM 1395 N N . GLY A 1 191 ? -1.736 -14.590 -14.815 1.00 31.67 191 GLY A N 1
ATOM 1396 C CA . GLY A 1 191 ? -1.763 -13.576 -15.864 1.00 31.67 191 GLY A CA 1
ATOM 1397 C C . GLY A 1 191 ? -0.888 -12.386 -15.472 1.00 31.67 191 GLY A C 1
ATOM 1398 O O . GLY A 1 191 ? -0.797 -12.057 -14.285 1.00 31.67 191 GLY A O 1
ATOM 1399 N N . ASP A 1 192 ? -0.231 -11.806 -16.471 1.00 35.19 192 ASP A N 1
ATOM 1400 C CA . ASP A 1 192 ? 0.752 -10.739 -16.328 1.00 35.19 192 ASP A CA 1
ATOM 1401 C C . ASP A 1 192 ? 0.368 -9.749 -15.217 1.00 35.19 192 ASP A C 1
ATOM 1403 O O . ASP A 1 192 ? -0.822 -9.417 -15.062 1.00 35.19 192 ASP A O 1
ATOM 1407 N N . PRO A 1 193 ? 1.330 -9.237 -14.418 1.00 40.28 193 PRO A N 1
ATOM 1408 C CA . PRO A 1 193 ? 1.068 -7.9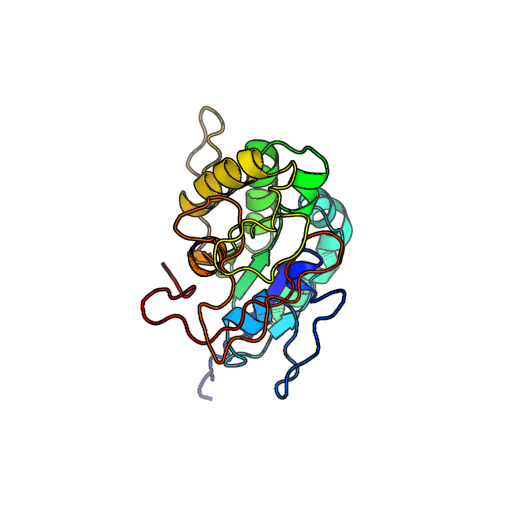69 -13.772 1.00 40.28 193 PRO A CA 1
ATOM 1409 C C . PRO A 1 193 ? 0.694 -7.028 -14.914 1.00 40.28 193 PRO A C 1
ATOM 1411 O O . PRO A 1 193 ? 1.536 -6.723 -15.750 1.00 40.28 193 PRO A O 1
ATOM 1414 N N . ASP A 1 194 ? -0.575 -6.630 -15.002 1.00 39.25 194 ASP A N 1
ATOM 1415 C CA . ASP A 1 194 ? -0.975 -5.608 -15.956 1.00 39.25 194 ASP A CA 1
ATOM 1416 C C . ASP A 1 194 ? -0.211 -4.352 -15.542 1.00 39.25 194 ASP A C 1
ATOM 1418 O O . ASP A 1 194 ? -0.560 -3.666 -14.573 1.00 39.25 194 ASP A O 1
ATOM 1422 N N . VAL A 1 195 ? 0.928 -4.141 -16.195 1.00 37.00 195 VAL A N 1
ATOM 1423 C CA . VAL A 1 195 ? 1.804 -3.009 -15.975 1.00 37.00 195 VAL A CA 1
ATOM 1424 C C . VAL A 1 195 ? 1.335 -1.951 -16.949 1.00 37.00 195 VAL A C 1
ATOM 1426 O O . VAL A 1 195 ? 1.431 -2.106 -18.164 1.00 37.00 195 VAL A O 1
ATOM 1429 N N . HIS A 1 196 ? 0.780 -0.865 -16.415 1.00 34.53 196 HIS A N 1
AT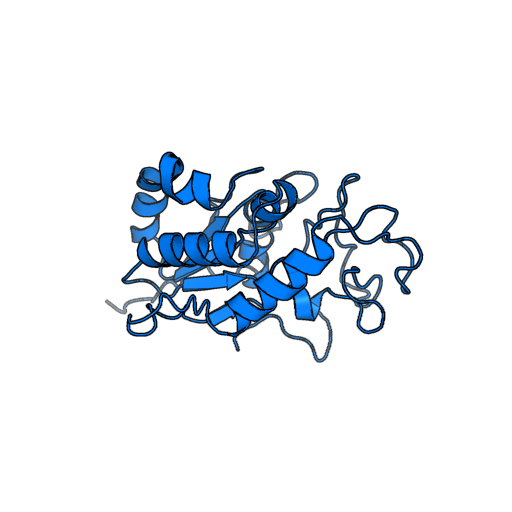OM 1430 C CA . HIS A 1 196 ? 0.410 0.282 -17.240 1.00 34.53 196 HIS A CA 1
ATOM 1431 C C . HIS A 1 196 ? 1.636 0.748 -18.035 1.00 34.53 196 HIS A C 1
ATOM 1433 O O . HIS A 1 196 ? 2.751 0.654 -17.519 1.00 34.53 196 HIS A O 1
ATOM 1439 N N . PRO A 1 197 ? 1.473 1.370 -19.214 1.00 29.00 197 PRO A N 1
ATOM 1440 C CA . PRO A 1 197 ? 2.572 1.973 -19.982 1.00 29.00 197 PRO A CA 1
ATOM 1441 C C . PRO A 1 197 ? 3.424 3.022 -19.225 1.00 29.00 197 PRO A C 1
ATOM 1443 O O . PRO A 1 197 ? 4.371 3.567 -19.780 1.00 29.00 197 PRO A O 1
ATOM 1446 N N . THR A 1 198 ? 3.114 3.312 -17.955 1.00 32.66 198 THR A N 1
ATOM 1447 C CA . THR A 1 198 ? 3.891 4.172 -17.042 1.00 32.66 198 THR A CA 1
ATOM 1448 C C . THR A 1 198 ? 4.573 3.398 -15.912 1.00 32.66 198 THR A C 1
ATOM 1450 O O . THR A 1 198 ? 5.117 4.034 -15.011 1.00 32.66 198 THR A O 1
ATOM 1453 N N . GLY A 1 199 ? 4.539 2.058 -15.917 1.00 34.12 199 GLY A N 1
ATOM 1454 C CA . GLY A 1 199 ? 5.357 1.264 -15.003 1.00 34.12 199 GLY A CA 1
ATOM 1455 C C . GLY A 1 199 ? 4.744 0.779 -13.697 1.00 34.12 199 GLY A C 1
ATOM 1456 O O . GLY A 1 199 ? 5.465 0.334 -12.802 1.00 34.12 199 GLY A O 1
ATOM 1457 N N . ARG A 1 200 ? 3.429 0.930 -13.537 1.00 40.59 200 ARG A N 1
ATOM 1458 C CA . ARG A 1 200 ? 2.695 0.594 -12.309 1.00 40.59 200 ARG A CA 1
ATOM 1459 C C . ARG A 1 200 ? 1.992 -0.743 -12.504 1.00 40.59 200 ARG A C 1
ATOM 1461 O O . ARG A 1 200 ? 1.287 -0.875 -13.498 1.00 40.59 200 ARG A O 1
ATOM 1468 N N . ALA A 1 201 ? 2.145 -1.694 -11.584 1.00 43.50 201 ALA A N 1
ATOM 1469 C CA . ALA A 1 201 ? 1.368 -2.931 -11.637 1.00 43.50 201 ALA A CA 1
ATOM 1470 C C . ALA A 1 201 ? 0.011 -2.772 -10.956 1.00 43.50 201 ALA A C 1
ATOM 1472 O O . ALA A 1 201 ? -0.093 -2.196 -9.868 1.00 43.50 201 ALA A O 1
ATOM 1473 N N . TYR A 1 202 ? -1.004 -3.356 -11.582 1.00 43.69 202 TYR A N 1
ATOM 1474 C CA . TYR A 1 202 ? -2.387 -3.309 -11.116 1.00 43.69 202 TYR A CA 1
ATOM 1475 C C . TYR A 1 202 ? -2.929 -4.662 -10.658 1.00 43.69 202 TYR A C 1
ATOM 1477 O O . TYR A 1 202 ? -4.018 -4.735 -10.092 1.00 43.69 202 TYR A O 1
ATOM 1485 N N . ARG A 1 203 ? -2.143 -5.732 -10.811 1.00 37.25 203 ARG A N 1
ATOM 1486 C CA . ARG A 1 203 ? -2.544 -7.090 -10.451 1.00 37.25 203 ARG A CA 1
ATOM 1487 C C . ARG A 1 203 ? -1.497 -7.743 -9.549 1.00 37.25 203 ARG A C 1
ATOM 1489 O O . ARG A 1 203 ? -0.415 -8.105 -9.993 1.00 37.25 203 ARG A O 1
ATOM 1496 N N . LEU A 1 204 ? -1.836 -7.918 -8.271 1.00 44.22 204 LEU A N 1
ATOM 1497 C CA . LEU A 1 204 ? -1.290 -9.011 -7.467 1.00 44.22 204 LEU A CA 1
ATOM 1498 C C . LEU A 1 204 ? -2.302 -10.139 -7.572 1.00 44.22 204 LEU A C 1
ATOM 1500 O O . LEU A 1 204 ? -3.388 -10.049 -6.993 1.00 44.22 204 LEU A O 1
ATOM 1504 N N . ILE A 1 205 ? -1.995 -11.172 -8.347 1.00 38.84 205 ILE A N 1
ATOM 1505 C CA . ILE A 1 205 ? -2.829 -12.368 -8.316 1.00 38.84 205 ILE A CA 1
ATOM 1506 C C . ILE A 1 205 ? -2.523 -13.054 -6.996 1.00 38.84 205 ILE A C 1
ATOM 1508 O O . ILE A 1 205 ? -1.379 -13.367 -6.677 1.00 38.84 205 ILE A O 1
ATOM 1512 N N . GLY A 1 206 ? -3.570 -13.235 -6.198 1.00 35.78 206 GLY A N 1
ATOM 1513 C CA . GLY A 1 206 ? -3.482 -13.895 -4.908 1.00 35.78 206 GLY A CA 1
ATOM 1514 C C . GLY A 1 206 ? -3.063 -15.362 -4.994 1.00 35.78 206 GLY A C 1
ATOM 1515 O O . GLY A 1 206 ? -2.927 -15.962 -3.943 1.00 35.78 206 GLY A O 1
ATOM 1516 N N . GLU A 1 207 ? -2.841 -15.950 -6.165 1.00 34.06 207 GLU A N 1
ATOM 1517 C CA . GLU A 1 207 ? -2.537 -17.359 -6.463 1.00 34.06 207 GLU A CA 1
ATOM 1518 C C . GLU A 1 207 ? -1.458 -17.325 -7.567 1.00 34.06 207 GLU A C 1
ATOM 1520 O O . GLU A 1 207 ? -1.639 -16.595 -8.527 1.00 34.06 207 GLU A O 1
ATOM 1525 N N . THR A 1 208 ? -0.275 -17.939 -7.535 1.00 35.12 208 THR A N 1
ATOM 1526 C CA . THR A 1 208 ? 0.270 -19.105 -6.831 1.00 35.12 208 THR A CA 1
ATOM 1527 C C . THR A 1 208 ? 1.787 -19.111 -7.094 1.00 35.12 208 THR A C 1
ATOM 1529 O O . THR A 1 208 ? 2.231 -19.654 -8.098 1.00 35.12 208 THR A O 1
ATOM 1532 N N . CYS A 1 209 ? 2.601 -18.552 -6.193 1.00 33.94 209 CYS A N 1
ATOM 1533 C CA . CYS A 1 209 ? 4.028 -18.890 -6.122 1.00 33.94 209 CYS A CA 1
ATOM 1534 C C . CYS A 1 209 ? 4.207 -19.910 -4.989 1.00 33.94 209 CYS A C 1
ATOM 1536 O O . CYS A 1 209 ? 4.132 -19.516 -3.817 1.00 33.94 209 CYS A O 1
ATOM 1538 N N . PRO A 1 210 ? 4.416 -21.209 -5.273 1.00 34.56 210 PRO A N 1
ATOM 1539 C CA . PRO A 1 210 ? 4.790 -22.171 -4.242 1.00 34.56 210 PRO A CA 1
ATOM 1540 C C . PRO A 1 210 ? 6.022 -21.647 -3.479 1.00 34.56 210 PRO A C 1
ATOM 1542 O O . PRO A 1 210 ? 7.086 -21.466 -4.064 1.00 34.56 210 PRO A O 1
ATOM 1545 N N . GLY A 1 211 ? 5.866 -21.336 -2.185 1.00 34.66 211 GLY A N 1
ATOM 1546 C CA . GLY A 1 211 ? 6.954 -20.866 -1.311 1.00 34.66 211 GLY A CA 1
ATOM 1547 C C . GLY A 1 211 ? 7.044 -19.355 -1.032 1.00 34.66 211 GLY A C 1
ATOM 1548 O O . GLY A 1 211 ? 7.930 -18.958 -0.279 1.00 34.66 211 GLY A O 1
ATOM 1549 N N . ARG A 1 212 ? 6.155 -18.499 -1.569 1.00 36.97 212 ARG A N 1
ATOM 1550 C CA . ARG A 1 212 ? 6.122 -17.050 -1.246 1.00 36.97 212 ARG A CA 1
ATOM 1551 C C . ARG A 1 212 ? 4.692 -16.545 -1.036 1.00 36.97 212 ARG A C 1
ATOM 1553 O O . ARG A 1 212 ? 4.034 -16.104 -1.974 1.00 36.97 212 ARG A O 1
ATOM 1560 N N . SER A 1 213 ? 4.188 -16.614 0.197 1.00 37.44 213 SER A N 1
ATOM 1561 C CA . SER A 1 213 ? 2.878 -16.056 0.556 1.00 37.44 213 SER A CA 1
ATOM 1562 C C . SER A 1 213 ? 2.989 -14.587 0.974 1.00 37.44 213 SER A C 1
ATOM 1564 O O . SER A 1 213 ? 3.763 -14.257 1.864 1.00 37.44 213 SER A O 1
ATOM 1566 N N . ALA A 1 214 ? 2.147 -13.717 0.403 1.00 38.19 214 ALA A N 1
ATOM 1567 C CA . ALA A 1 214 ? 1.971 -12.323 0.848 1.00 38.19 214 ALA A CA 1
ATOM 1568 C C . ALA A 1 214 ? 1.179 -12.202 2.170 1.00 38.19 214 ALA A C 1
ATOM 1570 O O . ALA A 1 214 ? 0.864 -11.097 2.612 1.00 38.19 214 ALA A O 1
ATOM 1571 N N . LEU A 1 215 ? 0.769 -13.333 2.749 1.00 33.00 215 LEU A N 1
ATOM 1572 C CA . LEU A 1 215 ? -0.196 -13.396 3.837 1.00 33.00 215 LEU A CA 1
ATOM 1573 C C . LEU A 1 215 ? 0.515 -13.491 5.187 1.00 33.00 215 LEU A C 1
ATOM 1575 O O . LEU A 1 215 ? 1.161 -14.495 5.457 1.00 33.00 215 LEU A O 1
ATOM 1579 N N . PHE A 1 216 ? 0.315 -12.445 5.994 1.00 31.50 216 PHE A N 1
ATOM 1580 C CA . PHE A 1 216 ? 0.531 -12.347 7.442 1.00 31.50 216 PHE A CA 1
ATOM 1581 C C . PHE A 1 216 ? 1.875 -12.892 7.962 1.00 31.50 216 PHE A C 1
ATOM 1583 O O . PHE A 1 216 ? 1.959 -14.047 8.372 1.00 31.50 216 PHE A O 1
ATOM 1590 N N . ASN A 1 217 ? 2.878 -12.006 8.018 1.00 31.72 217 ASN A N 1
ATOM 1591 C CA . ASN A 1 217 ? 3.951 -12.063 9.019 1.00 31.72 217 ASN A CA 1
ATOM 1592 C C . ASN A 1 217 ? 3.631 -11.094 10.160 1.00 31.72 217 ASN A C 1
ATOM 1594 O O . ASN A 1 217 ? 3.132 -9.982 9.850 1.00 31.72 217 ASN A O 1
#

Sequence (217 aa):
MDTIYQHSDLDIGDSIAQGSGTDQRDIGGHFGVLARLTRGRFGGINAGRSSTLATQFTAANRPRTIALAQYASRVKSNFGVNDCLSSAAAASTATELIRIRNLFPTLPFYQMTMLPVVTGATVLADGSDQTVGTPGTIATTLNGLIRAGLIVASAGKTPGPTITGVLDARNVVQHPLNEEKWAHGFCSDAGDPDVHPTGRAYRLIGETCPGRSALFN

Radius of gyration: 16.76 Å; chains: 1; bounding box: 46×39×44 Å

Secondary structure (DSSP, 8-state):
-------EEEEEESHHHHT-SS----TTS--SHHHHHTTTSSEEEE---TT--HHHIIIIIHHHHHHHGGG-SEEEEE-SHHHHHTT--HHHHHHHHHHHHTT-TTS-EEEEPPPP-EEE----TT-TTEEE-TTHHHHHHHHHHHHTTS----TT-PPPPPPSEEE-HHHHHB-SSSTTSBPPSS-TTS----B-TTS-B----SS--TT---S--

Foldseek 3Di:
DDPPVQAEEEEEEACQLQLPDPWDQDPLRDFHAQSQLCVNPHHYDRPYYHLDALVCCLPPVQPVSLVCCVVHQAYEYEHDPSCLVVVHALLRSLVSVLSVVVSNVPHQYEYEQDAQFWAADQADQQCPRTHGDPSQVSSVSNNVCVQVQSQNDDPPDDGRDGHNFYQHLRQVQARPVDGSGGRPDQDPPDDDQPQPNRGDGNDDNCDDRVPDHSDTD